Protein AF-A0A1Q6PTI7-F1 (afdb_monomer)

Solvent-accessible surface area (backbone atoms only — not comparable to full-atom values): 12392 Å² total; per-residue (Å²): 132,83,92,82,69,87,59,76,80,74,64,82,75,63,66,66,36,61,17,61,11,68,24,76,39,71,31,78,48,97,61,57,50,84,83,73,44,74,35,41,36,41,20,41,22,37,17,40,34,34,22,41,85,86,49,23,27,71,42,61,49,73,45,36,38,55,38,26,33,45,52,48,84,57,99,85,60,26,43,52,61,60,63,66,84,72,50,48,28,51,30,50,37,80,90,78,69,35,69,79,50,61,47,70,59,34,68,68,48,45,53,51,37,63,71,61,53,55,35,50,52,78,49,32,76,77,42,62,51,100,70,48,23,53,40,58,25,50,51,39,53,38,61,71,42,46,68,32,32,66,68,53,49,53,49,49,43,69,70,43,29,33,90,86,56,19,23,62,50,44,97,79,40,85,48,72,70,48,36,53,53,51,72,69,46,50,74,68,52,48,52,52,34,50,55,49,51,74,44,29,61,68,56,49,37,43,71,81,29,37,49,58,58,3,47,50,37,6,51,60,42,26,59,70,83,114

pLDDT: mean 91.75, std 13.71, range [31.19, 98.75]

Structure (mmCIF, N/CA/C/O backbone):
data_AF-A0A1Q6PTI7-F1
#
_entry.id   AF-A0A1Q6PTI7-F1
#
loop_
_atom_site.group_PDB
_atom_site.id
_atom_site.type_symbol
_atom_site.label_atom_id
_atom_site.label_alt_id
_atom_site.label_comp_id
_atom_site.label_asym_id
_atom_site.label_entity_id
_atom_site.label_seq_id
_atom_site.pdbx_PDB_ins_code
_atom_site.Cartn_x
_atom_site.Cartn_y
_atom_site.Cartn_z
_atom_site.occupancy
_atom_site.B_iso_or_equiv
_atom_site.auth_seq_id
_atom_site.auth_comp_id
_atom_site.auth_asym_id
_atom_site.auth_atom_id
_atom_site.pdbx_PDB_model_num
ATOM 1 N N . MET A 1 1 ? -17.857 15.774 39.814 1.00 34.56 1 MET A N 1
ATOM 2 C CA . MET A 1 1 ? -16.609 16.258 39.193 1.00 34.56 1 MET A CA 1
ATOM 3 C C . MET A 1 1 ? -16.152 15.139 38.291 1.00 34.56 1 MET A C 1
ATOM 5 O O . MET A 1 1 ? -16.088 14.015 38.767 1.00 34.56 1 MET A O 1
ATOM 9 N N . ASP A 1 2 ? -16.033 15.449 37.006 1.00 31.19 2 ASP A N 1
ATOM 10 C CA . ASP A 1 2 ? -15.953 14.519 35.879 1.00 31.19 2 ASP A CA 1
ATOM 11 C C . ASP A 1 2 ? -14.876 13.433 36.002 1.00 31.19 2 ASP A C 1
ATOM 13 O O . ASP A 1 2 ? -13.706 13.736 36.211 1.00 31.19 2 ASP A O 1
ATOM 17 N N . GLU A 1 3 ? -15.276 12.185 35.743 1.00 37.25 3 GLU A N 1
ATOM 18 C CA . GLU A 1 3 ? -14.398 11.057 35.376 1.00 37.25 3 GLU A CA 1
ATOM 19 C C . GLU A 1 3 ? -14.092 11.031 33.859 1.00 37.25 3 GLU A C 1
ATOM 21 O O . GLU A 1 3 ? -13.581 10.051 33.327 1.00 37.25 3 GLU A O 1
ATOM 26 N N . ALA A 1 4 ? -14.389 12.119 33.140 1.00 43.34 4 ALA A N 1
ATOM 27 C CA . ALA A 1 4 ? -14.304 12.213 31.681 1.00 43.34 4 ALA A CA 1
ATOM 28 C C . ALA A 1 4 ? -13.085 13.006 31.170 1.00 43.34 4 ALA A C 1
ATOM 30 O O . ALA A 1 4 ? -13.161 13.663 30.134 1.00 43.34 4 ALA A O 1
ATOM 31 N N . THR A 1 5 ? -11.945 12.958 31.861 1.00 42.94 5 THR A N 1
ATOM 32 C CA . THR A 1 5 ? -10.679 13.474 31.314 1.00 42.94 5 THR A CA 1
ATOM 33 C C . THR A 1 5 ? -9.570 12.445 31.492 1.00 42.94 5 THR A C 1
ATOM 35 O O . THR A 1 5 ? -8.880 12.381 32.507 1.00 42.94 5 THR A O 1
ATOM 38 N N . GLY A 1 6 ? -9.414 11.605 30.464 1.00 42.69 6 GLY A N 1
ATOM 39 C CA . GLY A 1 6 ? -8.300 10.675 30.329 1.00 42.69 6 GLY A CA 1
ATOM 40 C C . GLY A 1 6 ? -6.975 11.419 30.437 1.00 42.69 6 GLY A C 1
ATOM 41 O O . GLY A 1 6 ? -6.566 12.126 29.519 1.00 42.69 6 GLY A O 1
ATOM 42 N N . ASN A 1 7 ? -6.317 11.269 31.584 1.00 37.06 7 ASN A N 1
ATOM 43 C CA . ASN A 1 7 ? -4.984 11.789 31.816 1.00 37.06 7 ASN A CA 1
ATOM 44 C C . ASN A 1 7 ? -3.975 10.928 31.027 1.00 37.06 7 ASN A C 1
ATOM 46 O O . ASN A 1 7 ? -3.800 9.754 31.370 1.00 37.06 7 ASN A O 1
ATOM 50 N N . PRO A 1 8 ? -3.283 11.468 30.008 1.00 48.78 8 PRO A N 1
ATOM 51 C CA . PRO A 1 8 ? -2.305 10.713 29.222 1.00 48.78 8 PRO A CA 1
ATOM 52 C C . PRO A 1 8 ? -1.127 10.190 30.062 1.00 48.78 8 PRO A C 1
ATOM 54 O O . PRO A 1 8 ? -0.478 9.225 29.665 1.00 48.78 8 PRO A O 1
ATOM 57 N N . ALA A 1 9 ? -0.887 10.752 31.253 1.00 40.59 9 ALA A N 1
ATOM 58 C CA . ALA A 1 9 ? 0.148 10.278 32.171 1.00 40.59 9 ALA A CA 1
ATOM 59 C C . ALA A 1 9 ? -0.158 8.905 32.809 1.00 40.59 9 ALA A C 1
ATOM 61 O O . ALA A 1 9 ? 0.761 8.263 33.310 1.00 40.59 9 ALA A O 1
ATOM 62 N N . ASN A 1 10 ? -1.408 8.419 32.760 1.00 43.12 10 ASN A N 1
ATOM 63 C CA . ASN A 1 10 ? -1.777 7.100 33.298 1.00 43.12 10 ASN A CA 1
ATOM 64 C C . ASN A 1 10 ? -1.547 5.929 32.324 1.00 43.12 10 ASN A C 1
ATOM 66 O O . ASN A 1 10 ? -1.734 4.784 32.721 1.00 43.12 10 ASN A O 1
ATOM 70 N N . ARG A 1 11 ? -1.112 6.172 31.078 1.00 50.47 11 ARG A N 1
ATOM 71 C CA . ARG A 1 11 ? -0.727 5.089 30.146 1.00 50.47 11 ARG A CA 1
ATOM 72 C C . ARG A 1 11 ? 0.713 4.601 30.329 1.00 50.47 11 ARG A C 1
ATOM 74 O O . ARG A 1 11 ? 1.093 3.606 29.729 1.00 50.47 11 ARG A O 1
ATOM 81 N N . ALA A 1 12 ? 1.514 5.258 31.167 1.00 42.69 12 ALA A N 1
ATOM 82 C CA . ALA A 1 12 ? 2.945 4.978 31.331 1.00 42.69 12 ALA A CA 1
ATOM 83 C C . ALA A 1 12 ? 3.274 3.678 32.108 1.00 42.69 12 ALA A C 1
ATOM 85 O O . ALA A 1 12 ? 4.389 3.528 32.603 1.00 42.69 12 ALA A O 1
ATOM 86 N N . GLY A 1 13 ? 2.325 2.745 32.235 1.00 49.41 13 GLY A N 1
ATOM 87 C CA . GLY A 1 13 ? 2.512 1.501 32.986 1.00 49.41 13 GLY A CA 1
ATOM 88 C C . GLY A 1 13 ? 1.592 0.340 32.605 1.00 49.41 13 GLY A C 1
ATOM 89 O O . GLY A 1 13 ? 1.539 -0.622 33.364 1.00 49.41 13 GLY A O 1
ATOM 90 N N . GLN A 1 14 ? 0.865 0.408 31.483 1.00 58.59 14 GLN A N 1
ATOM 91 C CA . GLN A 1 14 ? 0.144 -0.765 30.971 1.00 58.59 14 GLN A CA 1
ATOM 92 C C . GLN A 1 14 ? 1.135 -1.701 30.278 1.00 58.59 14 GLN A C 1
ATOM 94 O O . GLN A 1 14 ? 2.015 -1.224 29.556 1.00 58.59 14 GLN A O 1
ATOM 99 N N . ALA A 1 15 ? 1.020 -3.013 30.506 1.00 65.12 15 ALA A N 1
ATOM 100 C CA . ALA A 1 15 ? 1.799 -3.969 29.736 1.00 65.12 15 ALA A CA 1
ATOM 101 C C . ALA A 1 15 ? 1.398 -3.819 28.264 1.00 65.12 15 ALA A C 1
ATOM 103 O O . ALA A 1 15 ? 0.236 -3.989 27.902 1.00 65.12 15 ALA A O 1
ATOM 104 N N . VAL A 1 16 ? 2.357 -3.432 27.429 1.00 87.00 16 VAL A N 1
ATOM 105 C CA . VAL A 1 16 ? 2.151 -3.288 25.991 1.00 87.00 16 VAL A CA 1
ATOM 106 C C . VAL A 1 16 ? 2.780 -4.467 25.272 1.00 87.00 16 VAL A C 1
ATOM 108 O O . VAL A 1 16 ? 3.855 -4.936 25.652 1.00 87.00 16 VAL A O 1
ATOM 111 N N . ARG A 1 17 ? 2.103 -4.946 24.232 1.00 93.94 17 ARG A N 1
ATOM 112 C CA . ARG A 1 17 ? 2.630 -5.957 23.314 1.00 93.94 17 ARG A CA 1
ATOM 113 C C . ARG A 1 17 ? 3.038 -5.275 22.024 1.00 93.94 17 ARG A C 1
ATOM 115 O O . ARG A 1 17 ? 2.335 -4.388 21.546 1.00 93.94 17 ARG A O 1
ATOM 122 N N . GLU A 1 18 ? 4.150 -5.703 21.456 1.00 95.94 18 GLU A N 1
ATOM 123 C CA . GLU A 1 18 ? 4.630 -5.209 20.171 1.00 95.94 18 GLU A CA 1
ATOM 124 C C . GLU A 1 18 ? 4.719 -6.366 19.194 1.00 95.94 18 GLU A C 1
ATOM 126 O O . GLU A 1 18 ? 5.088 -7.477 19.574 1.00 95.94 18 GLU A O 1
ATOM 131 N N . GLY A 1 19 ? 4.381 -6.106 17.938 1.00 97.38 19 GLY A N 1
ATOM 132 C CA . GLY A 1 19 ? 4.491 -7.109 16.894 1.00 97.38 19 GLY A CA 1
ATOM 133 C C . GLY A 1 19 ? 4.685 -6.485 15.527 1.00 97.38 19 GLY A C 1
ATOM 134 O O . GLY A 1 19 ? 4.297 -5.337 15.272 1.00 97.38 19 GLY A O 1
ATOM 135 N N . ILE A 1 20 ? 5.314 -7.261 14.649 1.00 98.06 20 ILE A N 1
ATOM 136 C CA . ILE A 1 20 ? 5.607 -6.860 13.276 1.00 98.06 20 ILE A CA 1
ATOM 137 C C . ILE A 1 20 ? 4.872 -7.792 12.320 1.00 98.06 20 ILE A C 1
ATOM 139 O O . ILE A 1 20 ? 4.919 -9.015 12.430 1.00 98.06 20 ILE A O 1
ATOM 143 N N . GLY A 1 21 ? 4.203 -7.199 11.341 1.00 98.44 21 GLY A N 1
ATOM 144 C CA . GLY A 1 21 ? 3.506 -7.896 10.279 1.00 98.44 21 GLY A CA 1
ATOM 145 C C . GLY A 1 21 ? 4.054 -7.525 8.912 1.00 98.44 21 GLY A C 1
ATOM 146 O O . GLY A 1 21 ? 4.471 -6.396 8.666 1.00 98.44 21 GLY A O 1
ATOM 147 N N . MET A 1 22 ? 4.029 -8.495 8.005 1.00 98.44 22 MET A N 1
ATOM 148 C CA . MET A 1 22 ? 4.422 -8.322 6.610 1.00 98.44 22 MET A CA 1
ATOM 149 C C . MET A 1 22 ? 3.355 -8.949 5.720 1.00 98.44 22 MET A C 1
ATOM 151 O O . MET A 1 22 ? 2.958 -10.083 5.977 1.00 98.44 22 MET A O 1
ATOM 155 N N . ALA A 1 23 ? 2.935 -8.277 4.652 1.00 98.56 23 ALA A N 1
ATOM 156 C CA . ALA A 1 23 ? 2.087 -8.850 3.608 1.00 98.56 23 ALA A CA 1
ATOM 157 C C . ALA A 1 23 ? 2.689 -8.574 2.229 1.00 98.56 23 ALA A C 1
ATOM 159 O O . ALA A 1 23 ? 3.068 -7.445 1.932 1.00 98.56 23 ALA A O 1
ATOM 160 N N . ALA A 1 24 ? 2.779 -9.605 1.388 1.00 98.00 24 ALA A N 1
ATOM 161 C CA . ALA A 1 24 ? 3.316 -9.492 0.038 1.00 98.00 24 ALA A CA 1
ATOM 162 C C . ALA A 1 24 ? 2.225 -9.765 -0.999 1.00 98.00 24 ALA A C 1
ATOM 164 O O . ALA A 1 24 ? 1.450 -10.711 -0.847 1.00 98.00 24 ALA A O 1
ATOM 165 N N . THR A 1 25 ? 2.186 -8.962 -2.059 1.00 97.31 25 THR A N 1
ATOM 166 C CA . THR A 1 25 ? 1.275 -9.145 -3.198 1.00 97.31 25 THR A CA 1
ATOM 167 C C . THR A 1 25 ? 2.035 -8.972 -4.508 1.00 97.31 25 THR A C 1
ATOM 169 O O . THR A 1 25 ? 2.932 -8.137 -4.610 1.00 97.31 25 THR A O 1
ATOM 172 N N . GLY A 1 26 ? 1.697 -9.783 -5.508 1.00 96.62 26 GLY A N 1
ATOM 173 C CA . GLY A 1 26 ? 2.153 -9.598 -6.885 1.00 96.62 26 GLY A CA 1
ATOM 174 C C . GLY A 1 26 ? 1.055 -8.948 -7.720 1.00 96.62 26 GLY A C 1
ATOM 175 O O . GLY A 1 26 ? -0.131 -9.161 -7.460 1.00 96.62 26 GLY A O 1
ATOM 176 N N . ARG A 1 27 ? 1.442 -8.182 -8.739 1.00 96.00 27 ARG A N 1
ATOM 177 C CA . ARG A 1 27 ? 0.523 -7.469 -9.623 1.00 96.00 27 ARG A CA 1
ATOM 178 C C . ARG A 1 27 ? 0.965 -7.584 -11.074 1.00 96.00 27 ARG A C 1
ATOM 180 O O . ARG A 1 27 ? 2.107 -7.299 -11.426 1.00 96.00 27 ARG A O 1
ATOM 187 N N . VAL A 1 28 ? 0.006 -7.940 -11.920 1.00 96.25 28 VAL A N 1
ATOM 188 C CA . VAL A 1 28 ? 0.093 -7.786 -13.373 1.00 96.25 28 VAL A CA 1
ATOM 189 C C . VAL A 1 28 ? -0.598 -6.467 -13.709 1.00 96.25 28 VAL A C 1
ATOM 191 O O . VAL A 1 28 ? -1.788 -6.308 -13.438 1.00 96.25 28 VAL A O 1
ATOM 194 N N . GLY A 1 29 ? 0.160 -5.489 -14.205 1.00 91.50 29 GLY A N 1
ATOM 195 C CA . GLY A 1 29 ? -0.361 -4.163 -14.529 1.00 91.50 29 GLY A CA 1
ATOM 196 C C . GLY A 1 29 ? -1.381 -4.186 -15.675 1.00 91.50 29 GLY A C 1
ATOM 197 O O . GLY A 1 29 ? -1.350 -5.090 -16.513 1.00 91.50 29 GLY A O 1
ATOM 198 N N . PRO A 1 30 ? -2.299 -3.204 -15.736 1.00 86.25 30 PRO A N 1
ATOM 199 C CA . PRO A 1 30 ? -3.254 -3.111 -16.829 1.00 86.25 30 PRO A CA 1
ATOM 200 C C . PRO A 1 30 ? -2.528 -2.660 -18.101 1.00 86.25 30 PRO A C 1
ATOM 202 O O . PRO A 1 30 ? -2.217 -1.484 -18.260 1.00 86.25 30 PRO A O 1
ATOM 205 N N . GLY A 1 31 ? -2.263 -3.602 -19.004 1.00 87.56 31 GLY A N 1
ATOM 206 C CA . GLY A 1 31 ? -1.662 -3.328 -20.308 1.00 87.56 31 GLY A CA 1
ATOM 207 C C . GLY A 1 31 ? -0.205 -3.763 -20.439 1.00 87.56 31 GLY A C 1
ATOM 208 O O . GLY A 1 31 ? 0.343 -4.468 -19.589 1.00 87.56 31 GLY A O 1
ATOM 209 N N . LYS A 1 32 ? 0.373 -3.355 -21.565 1.00 94.12 32 LYS A N 1
ATOM 210 C CA . LYS A 1 32 ? 1.715 -3.676 -22.045 1.00 94.12 32 LYS A CA 1
ATOM 211 C C . LYS A 1 32 ? 2.361 -2.410 -22.608 1.00 94.12 32 LYS A C 1
ATOM 213 O O . LYS A 1 32 ? 1.637 -1.470 -22.939 1.00 94.12 32 LYS A O 1
ATOM 218 N N . ASP A 1 33 ? 3.682 -2.406 -22.725 1.00 94.00 33 ASP A N 1
ATOM 219 C CA . ASP A 1 33 ? 4.404 -1.394 -23.498 1.00 94.00 33 ASP A CA 1
ATOM 220 C C . ASP A 1 33 ? 4.165 -1.557 -25.016 1.00 94.00 33 ASP A C 1
ATOM 222 O O . ASP A 1 33 ? 3.446 -2.458 -25.465 1.00 94.00 33 ASP A O 1
ATOM 226 N N . ASP A 1 34 ? 4.728 -0.653 -25.823 1.00 94.69 34 ASP A N 1
ATOM 227 C CA . ASP A 1 34 ? 4.555 -0.644 -27.282 1.00 94.69 34 ASP A CA 1
ATOM 228 C C . ASP A 1 34 ? 5.355 -1.735 -28.017 1.00 94.69 34 ASP A C 1
ATOM 230 O O . ASP A 1 34 ? 5.225 -1.866 -29.236 1.00 94.69 34 ASP A O 1
ATOM 234 N N . GLU A 1 35 ? 6.105 -2.564 -27.286 1.00 96.12 35 GLU A N 1
ATOM 235 C CA . GLU A 1 35 ? 6.800 -3.757 -27.779 1.00 96.12 35 GLU A CA 1
ATOM 236 C C . GLU A 1 35 ? 6.173 -5.061 -27.239 1.00 96.12 35 GLU A C 1
ATOM 238 O O . GLU A 1 35 ? 6.793 -6.125 -27.270 1.00 96.12 35 GLU A O 1
ATOM 243 N N . ASP A 1 36 ? 4.917 -5.000 -26.775 1.00 95.06 36 ASP A N 1
ATOM 244 C CA . ASP A 1 36 ? 4.152 -6.116 -26.196 1.00 95.06 36 ASP A CA 1
ATOM 245 C C . ASP A 1 36 ? 4.690 -6.661 -24.851 1.00 95.06 36 ASP A C 1
ATOM 247 O O . ASP A 1 36 ? 4.219 -7.709 -24.366 1.00 95.06 36 ASP A O 1
ATOM 251 N N . GLY A 1 37 ? 5.615 -5.938 -24.215 1.00 94.12 37 GLY A N 1
ATOM 252 C CA . GLY A 1 37 ? 6.181 -6.218 -22.902 1.00 94.12 37 GLY A CA 1
ATOM 253 C C . GLY A 1 37 ? 5.182 -5.952 -21.780 1.00 94.12 37 GLY A C 1
ATOM 254 O O . GLY A 1 37 ? 4.600 -4.878 -21.659 1.00 94.12 37 GLY A O 1
ATOM 255 N N . GLN A 1 38 ? 4.954 -6.950 -20.930 1.00 95.94 38 GLN A N 1
ATOM 256 C CA . GLN A 1 38 ? 4.043 -6.814 -19.794 1.00 95.94 38 GLN A CA 1
ATOM 257 C C . GLN A 1 38 ? 4.655 -5.926 -18.700 1.00 95.94 38 GLN A C 1
ATOM 259 O O . GLN A 1 38 ? 5.871 -5.901 -18.517 1.00 95.94 38 GLN A O 1
ATOM 264 N N . VAL A 1 39 ? 3.810 -5.221 -17.945 1.00 95.12 39 VAL A N 1
ATOM 265 C CA . VAL A 1 39 ? 4.221 -4.494 -16.735 1.00 95.12 39 VAL A CA 1
ATOM 266 C C . VAL A 1 39 ? 3.898 -5.341 -15.507 1.00 95.12 39 VAL A C 1
ATOM 268 O O . VAL A 1 39 ? 2.750 -5.775 -15.337 1.00 95.12 39 VAL A O 1
ATOM 271 N N . TYR A 1 40 ? 4.886 -5.549 -14.637 1.00 96.38 40 TYR A N 1
ATOM 272 C CA . TYR A 1 40 ? 4.716 -6.258 -13.369 1.00 96.38 40 TYR A CA 1
ATOM 273 C C . TYR A 1 40 ? 5.116 -5.372 -12.195 1.00 96.38 40 TYR A C 1
ATOM 275 O O . TYR A 1 40 ? 5.980 -4.506 -12.318 1.00 96.38 40 TYR A O 1
ATOM 283 N N . SER A 1 41 ? 4.509 -5.614 -11.039 1.00 96.69 41 SER A N 1
ATOM 284 C CA . SER A 1 41 ? 5.027 -5.116 -9.771 1.00 96.69 41 SER A CA 1
ATOM 285 C C . SER A 1 41 ? 4.822 -6.124 -8.652 1.00 96.69 41 SER A C 1
ATOM 287 O O . SER A 1 41 ? 3.971 -7.016 -8.730 1.00 96.69 41 SER A O 1
ATOM 289 N N . PHE A 1 42 ? 5.617 -5.993 -7.599 1.00 97.50 42 PHE A N 1
ATOM 290 C CA . PHE A 1 42 ? 5.337 -6.619 -6.319 1.00 97.50 42 PHE A CA 1
ATOM 291 C C . PHE A 1 42 ? 5.311 -5.555 -5.230 1.00 97.50 42 PHE A C 1
ATOM 293 O O . PHE A 1 42 ? 5.990 -4.530 -5.301 1.00 97.50 42 PHE A O 1
ATOM 300 N N . ASN A 1 43 ? 4.510 -5.820 -4.209 1.00 97.69 43 ASN A N 1
ATOM 301 C CA . ASN A 1 43 ? 4.335 -4.944 -3.070 1.00 97.69 43 ASN A CA 1
ATOM 302 C C . ASN A 1 43 ? 4.623 -5.720 -1.799 1.00 97.69 43 ASN A C 1
ATOM 304 O O . ASN A 1 43 ? 4.154 -6.849 -1.643 1.00 97.69 43 ASN A O 1
ATOM 308 N N . VAL A 1 44 ? 5.341 -5.092 -0.878 1.00 98.38 44 VAL A N 1
ATOM 309 C CA . VAL A 1 44 ? 5.561 -5.593 0.473 1.00 98.38 44 VAL A CA 1
ATOM 310 C C . VAL A 1 44 ? 5.096 -4.526 1.446 1.00 98.38 44 VAL A C 1
ATOM 312 O O . VAL A 1 44 ? 5.710 -3.469 1.549 1.00 98.38 44 VAL A O 1
ATOM 315 N N . VAL A 1 45 ? 4.001 -4.800 2.145 1.00 98.69 45 VAL A N 1
ATOM 316 C CA . VAL A 1 45 ? 3.513 -3.963 3.239 1.00 98.69 45 VAL A CA 1
ATOM 317 C C . VAL A 1 45 ? 4.132 -4.450 4.539 1.00 98.69 45 VAL A C 1
ATOM 319 O O . VAL A 1 45 ? 4.141 -5.652 4.805 1.00 98.69 45 VAL A O 1
ATOM 322 N N . PHE A 1 46 ? 4.599 -3.515 5.353 1.00 98.56 46 PHE A N 1
ATOM 323 C CA . PHE A 1 46 ? 5.086 -3.727 6.706 1.00 98.56 46 PHE A CA 1
ATOM 324 C C . PHE A 1 46 ? 4.170 -2.992 7.679 1.00 98.56 46 PHE A C 1
ATOM 326 O O . PHE A 1 46 ? 3.794 -1.852 7.424 1.00 98.56 46 PHE A O 1
ATOM 333 N N . ALA A 1 47 ? 3.833 -3.622 8.796 1.00 98.69 47 ALA A N 1
ATOM 334 C CA . ALA A 1 47 ? 3.094 -3.002 9.886 1.00 98.69 47 ALA A CA 1
ATOM 335 C C . ALA A 1 47 ? 3.814 -3.278 11.205 1.00 98.69 47 ALA A C 1
ATOM 337 O O . ALA A 1 47 ? 4.186 -4.414 11.481 1.00 98.69 47 ALA A O 1
ATOM 338 N N . HIS A 1 48 ? 3.989 -2.250 12.020 1.00 98.44 48 HIS A N 1
ATOM 339 C CA . HIS A 1 48 ? 4.418 -2.358 13.404 1.00 98.44 48 HIS A CA 1
ATOM 340 C C . HIS A 1 48 ? 3.297 -1.829 14.292 1.00 98.44 48 HIS A C 1
ATOM 342 O O . HIS A 1 48 ? 2.879 -0.678 14.138 1.00 98.44 48 HIS A O 1
ATOM 348 N N . GLY A 1 49 ? 2.815 -2.662 15.210 1.00 97.56 49 GLY A N 1
ATOM 349 C CA . GLY A 1 49 ? 1.747 -2.305 16.136 1.00 97.56 49 GLY A CA 1
ATOM 350 C C . GLY A 1 49 ? 2.200 -2.402 17.585 1.00 97.56 49 GLY A C 1
ATOM 351 O O . GLY A 1 49 ? 2.857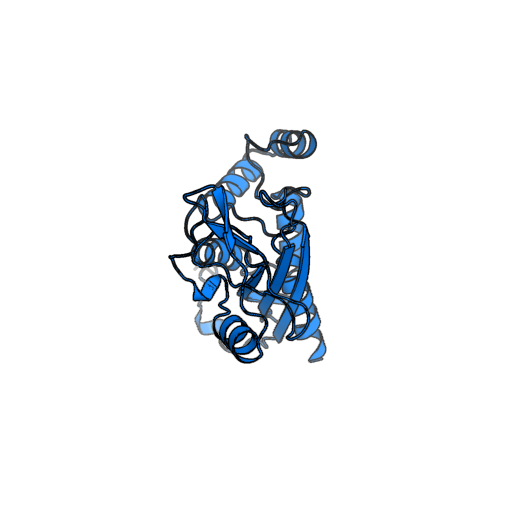 -3.370 17.962 1.00 97.56 49 GLY A O 1
ATOM 352 N N . THR A 1 50 ? 1.791 -1.425 18.392 1.00 97.56 50 THR A N 1
ATOM 353 C CA . THR A 1 50 ? 1.801 -1.514 19.856 1.00 97.56 50 THR A CA 1
ATOM 354 C C . THR A 1 50 ? 0.365 -1.707 20.325 1.00 97.56 50 THR A C 1
ATOM 356 O O . THR A 1 50 ? -0.512 -0.922 19.953 1.00 97.56 50 THR A O 1
ATOM 359 N N . PHE A 1 51 ? 0.127 -2.712 21.159 1.00 96.62 51 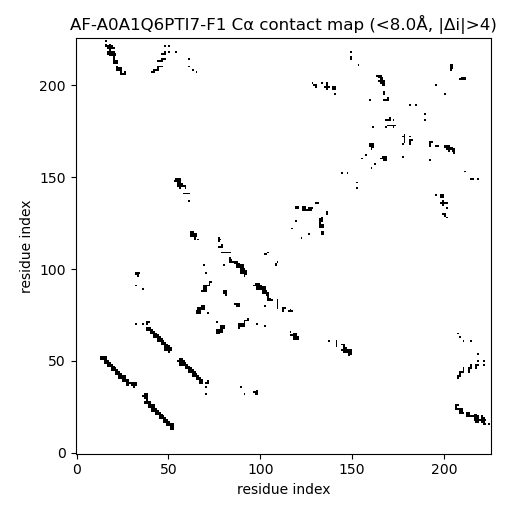PHE A N 1
ATOM 360 C CA . PHE A 1 51 ? -1.195 -3.111 21.635 1.00 96.62 51 PHE A CA 1
ATOM 361 C C . PHE A 1 51 ? -1.257 -3.083 23.162 1.00 96.62 51 PHE A C 1
ATOM 363 O O . PHE A 1 51 ? -0.253 -3.362 23.818 1.00 96.62 51 PHE A O 1
ATOM 370 N N . ASP A 1 52 ? -2.415 -2.750 23.728 1.00 94.50 52 ASP A N 1
ATOM 371 C CA . ASP A 1 52 ? -2.660 -2.878 25.167 1.00 94.50 52 ASP A CA 1
ATOM 372 C C . ASP A 1 52 ? -3.054 -4.316 25.559 1.00 94.50 52 ASP A C 1
ATOM 374 O O . ASP A 1 52 ? -3.103 -5.225 24.725 1.00 94.50 52 ASP A O 1
ATOM 378 N N . GLU A 1 53 ? -3.309 -4.533 26.850 1.00 91.00 53 GLU A N 1
ATOM 379 C CA . GLU A 1 53 ? -3.658 -5.845 27.414 1.00 91.00 53 GLU A CA 1
ATOM 380 C C . GLU A 1 53 ? -4.960 -6.428 26.836 1.00 91.00 53 GLU A C 1
ATOM 382 O O . GLU A 1 53 ? -5.095 -7.650 26.749 1.00 91.00 53 GLU A O 1
ATOM 387 N N . ASP A 1 54 ? -5.880 -5.571 26.381 1.00 91.00 54 ASP A N 1
ATOM 388 C CA . ASP A 1 54 ? -7.142 -5.958 25.741 1.00 91.00 54 ASP A CA 1
ATOM 389 C C . ASP A 1 54 ? -6.987 -6.161 24.218 1.00 91.00 54 ASP A C 1
ATOM 391 O O . ASP A 1 54 ? -7.962 -6.444 23.515 1.00 91.00 54 ASP A O 1
ATOM 395 N N . GLY A 1 55 ? -5.770 -6.013 23.683 1.00 93.00 55 GLY A N 1
ATOM 396 C CA . GLY A 1 55 ? -5.472 -6.130 22.256 1.00 93.00 55 GLY A CA 1
ATOM 397 C C . GLY A 1 55 ? -5.907 -4.922 21.425 1.00 93.00 55 GLY A C 1
ATOM 398 O O . GLY A 1 55 ? -6.056 -5.035 20.204 1.00 93.00 55 GLY A O 1
ATOM 399 N N . ARG A 1 56 ? -6.132 -3.762 22.054 1.00 97.38 56 ARG A N 1
ATOM 400 C CA . ARG A 1 56 ? -6.440 -2.514 21.347 1.00 97.38 56 ARG A CA 1
ATOM 401 C C . ARG A 1 56 ? -5.163 -1.838 20.878 1.00 97.38 56 ARG A C 1
ATOM 403 O O . ARG A 1 56 ? -4.146 -1.830 21.567 1.00 97.38 56 ARG A O 1
ATOM 410 N N . ILE A 1 57 ? -5.232 -1.222 19.706 1.00 98.06 57 ILE A N 1
ATOM 411 C CA . ILE A 1 57 ? -4.123 -0.508 19.080 1.00 98.06 57 ILE A CA 1
ATOM 412 C C . ILE A 1 57 ? -3.813 0.753 19.893 1.00 98.06 57 ILE A C 1
ATOM 414 O O . ILE A 1 57 ? -4.595 1.703 19.925 1.00 98.06 57 ILE A O 1
ATOM 418 N N . VAL A 1 58 ? -2.638 0.785 20.516 1.00 97.62 58 VAL A N 1
ATOM 419 C CA . VAL A 1 58 ? -2.069 1.979 21.158 1.00 97.62 58 VAL A CA 1
ATOM 420 C C . VAL A 1 58 ? -1.375 2.847 20.114 1.00 97.62 58 VAL A C 1
ATOM 422 O O . VAL A 1 58 ? -1.521 4.069 20.125 1.00 97.62 58 VAL A O 1
ATOM 425 N N . SER A 1 59 ? -0.625 2.216 19.208 1.00 97.44 59 SER A N 1
ATOM 426 C CA . SER A 1 59 ? -0.002 2.871 18.060 1.00 97.44 59 SER A CA 1
ATOM 427 C C . SER A 1 59 ? 0.143 1.899 16.888 1.00 97.44 59 SER A C 1
ATOM 429 O O . SER A 1 59 ? 0.209 0.684 17.080 1.00 97.44 59 SER A O 1
ATOM 431 N N . MET A 1 60 ? 0.173 2.439 15.670 1.00 98.06 60 MET A N 1
ATOM 432 C CA . MET A 1 60 ? 0.351 1.673 14.441 1.00 98.06 60 MET A CA 1
ATOM 433 C C . MET A 1 60 ? 1.239 2.457 13.478 1.00 98.06 60 MET A C 1
ATOM 435 O O . MET A 1 60 ? 1.009 3.644 13.253 1.00 98.06 60 MET A O 1
ATOM 439 N N . ALA A 1 61 ? 2.223 1.783 12.893 1.00 97.94 61 ALA A N 1
ATOM 440 C CA . ALA A 1 61 ? 3.073 2.310 11.836 1.00 97.94 61 ALA A CA 1
ATOM 441 C C . ALA A 1 61 ? 3.089 1.324 10.664 1.00 97.94 61 ALA A C 1
ATOM 443 O O . ALA A 1 61 ? 3.633 0.229 10.769 1.00 97.94 61 ALA A O 1
ATOM 444 N N . VAL A 1 62 ? 2.485 1.716 9.547 1.00 98.5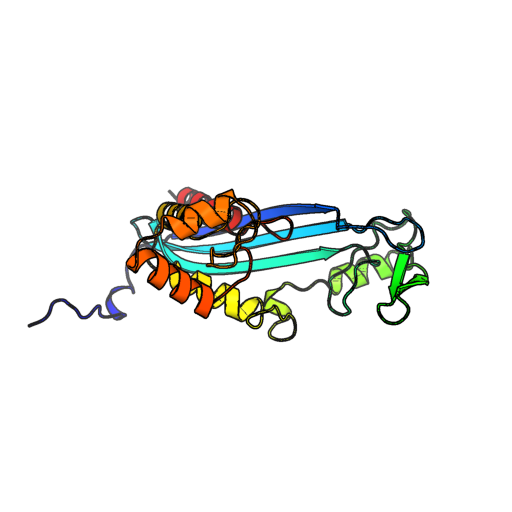6 62 VAL A N 1
ATOM 445 C CA . VAL A 1 62 ? 2.399 0.936 8.310 1.00 98.56 62 VAL A CA 1
ATOM 446 C C . VAL A 1 62 ? 3.232 1.603 7.235 1.00 98.56 62 VAL A C 1
ATOM 448 O O . VAL A 1 62 ? 3.023 2.776 6.955 1.00 98.56 62 VAL A O 1
ATOM 451 N N . ASP A 1 63 ? 4.113 0.865 6.578 1.00 98.12 63 ASP A N 1
ATOM 452 C CA . ASP A 1 63 ? 4.841 1.316 5.392 1.00 98.12 63 ASP A CA 1
ATOM 453 C C . ASP A 1 63 ? 4.730 0.272 4.281 1.00 98.12 63 ASP A C 1
ATOM 455 O O . ASP A 1 63 ? 4.326 -0.867 4.511 1.00 98.12 63 ASP A O 1
ATOM 459 N N . GLN A 1 64 ? 5.088 0.643 3.061 1.00 97.81 64 GLN A N 1
ATOM 460 C CA . GLN A 1 64 ? 5.036 -0.259 1.929 1.00 97.81 64 GLN A CA 1
ATOM 461 C C . GLN A 1 64 ? 6.199 -0.017 0.976 1.00 97.81 64 GLN A C 1
ATOM 463 O O . GLN A 1 64 ? 6.488 1.115 0.608 1.00 97.81 64 GLN A O 1
ATOM 468 N N . LEU A 1 65 ? 6.821 -1.092 0.508 1.00 97.56 65 LEU A N 1
ATOM 469 C CA . LEU A 1 65 ? 7.685 -1.079 -0.663 1.00 97.56 65 LEU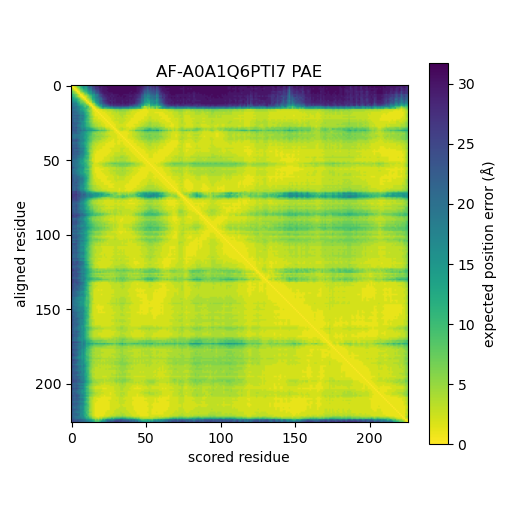 A CA 1
ATOM 470 C C . LEU A 1 65 ? 6.873 -1.543 -1.877 1.00 97.56 65 LEU A C 1
ATOM 472 O O . LEU A 1 65 ? 6.214 -2.577 -1.819 1.00 97.56 65 LEU A O 1
ATOM 476 N N . GLU A 1 66 ? 6.919 -0.782 -2.964 1.00 96.06 66 GLU A N 1
ATOM 477 C CA . GLU A 1 66 ? 6.421 -1.194 -4.278 1.00 96.06 66 GLU A CA 1
ATOM 478 C C . GLU A 1 66 ? 7.594 -1.151 -5.245 1.00 96.06 66 GLU A C 1
ATOM 480 O O . GLU A 1 66 ? 8.279 -0.132 -5.322 1.00 96.06 66 GLU A O 1
ATOM 485 N N . VAL A 1 67 ? 7.820 -2.254 -5.949 1.00 97.25 67 VAL A N 1
ATOM 486 C CA . VAL A 1 67 ? 8.868 -2.377 -6.961 1.00 97.25 67 VAL A CA 1
ATOM 487 C C . VAL A 1 67 ? 8.218 -2.856 -8.245 1.00 97.25 67 VAL A C 1
ATOM 489 O O . VAL A 1 67 ? 7.446 -3.819 -8.231 1.00 97.25 67 VAL A O 1
ATOM 492 N N . ALA A 1 68 ? 8.522 -2.183 -9.347 1.00 96.44 68 ALA A N 1
ATOM 493 C CA . ALA A 1 68 ? 7.958 -2.480 -10.653 1.00 96.44 68 ALA A CA 1
ATOM 494 C C . ALA A 1 68 ? 9.041 -2.804 -11.684 1.00 96.44 68 ALA A C 1
ATOM 496 O O . ALA A 1 68 ? 10.228 -2.566 -11.474 1.00 96.44 68 ALA A O 1
ATOM 497 N N . THR A 1 69 ? 8.629 -3.350 -12.819 1.00 96.62 69 THR A N 1
ATOM 498 C CA . THR A 1 69 ? 9.516 -3.491 -13.972 1.00 96.62 69 THR A CA 1
ATOM 499 C C . THR A 1 69 ? 9.889 -2.117 -14.556 1.00 96.62 69 THR A C 1
ATOM 501 O O . THR A 1 69 ? 9.088 -1.186 -14.452 1.00 96.62 69 THR A O 1
ATOM 504 N N . PRO A 1 70 ? 11.069 -1.949 -15.186 1.00 95.69 70 PRO A N 1
ATOM 505 C CA . PRO A 1 70 ? 11.528 -0.655 -15.712 1.00 95.69 70 PRO A CA 1
ATOM 506 C C . PRO A 1 70 ? 10.643 0.008 -16.779 1.00 95.69 70 PRO A C 1
ATOM 508 O O . PRO A 1 70 ? 10.721 1.220 -16.976 1.00 95.69 70 PRO A O 1
ATOM 511 N N . ASN A 1 71 ? 9.754 -0.752 -17.424 1.00 95.19 71 ASN A N 1
ATOM 512 C CA . ASN A 1 71 ? 8.743 -0.214 -18.338 1.00 95.19 71 ASN A CA 1
ATOM 513 C C . ASN A 1 71 ? 7.499 0.352 -17.622 1.00 95.19 71 ASN A C 1
ATOM 515 O O . ASN A 1 7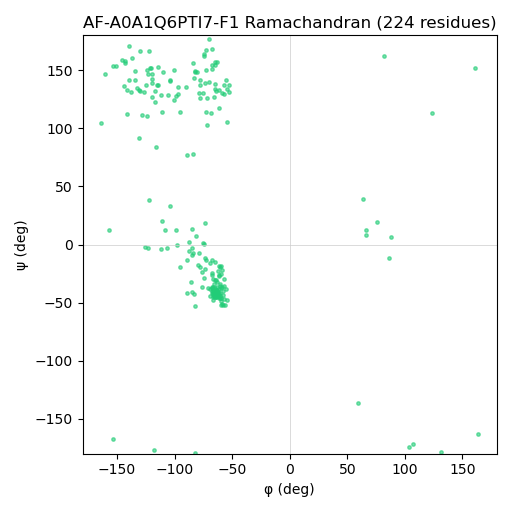1 ? 6.504 0.682 -18.264 1.00 95.19 71 ASN A O 1
ATOM 519 N N . TYR A 1 72 ? 7.523 0.443 -16.290 1.00 91.31 72 TYR A N 1
ATOM 520 C CA . TYR A 1 72 ? 6.492 1.104 -15.498 1.00 91.31 72 TYR A CA 1
ATOM 521 C C . TYR A 1 72 ? 6.677 2.631 -15.525 1.00 91.31 72 TYR A C 1
ATOM 523 O O . TYR A 1 72 ? 7.752 3.142 -15.216 1.00 91.31 72 TYR A O 1
ATOM 531 N N . SER A 1 73 ? 5.600 3.366 -15.813 1.00 80.62 73 SER A N 1
ATOM 532 C CA . SER A 1 73 ? 5.562 4.838 -15.831 1.00 80.62 73 SER A CA 1
ATOM 533 C C . SER A 1 73 ? 5.796 5.469 -14.452 1.00 80.62 73 SER A C 1
ATOM 535 O O . SER A 1 73 ? 5.114 5.109 -13.488 1.00 80.62 73 SER A O 1
ATOM 537 N N . GLY A 1 74 ? 6.649 6.490 -14.356 1.00 78.50 74 GLY A N 1
ATOM 538 C CA . GLY A 1 74 ? 6.851 7.266 -13.128 1.00 78.50 74 GLY A CA 1
ATOM 539 C C . GLY A 1 74 ? 8.298 7.300 -12.637 1.00 78.50 74 GLY A C 1
ATOM 540 O O . GLY A 1 74 ? 8.834 6.315 -12.135 1.00 78.50 74 GLY A O 1
ATOM 541 N N . ALA A 1 75 ? 8.892 8.493 -12.686 1.00 70.38 75 ALA A N 1
ATOM 542 C CA . ALA A 1 75 ? 10.315 8.732 -12.430 1.00 70.38 75 ALA A CA 1
ATOM 543 C C . ALA A 1 75 ? 10.826 8.349 -11.022 1.00 70.38 75 ALA A C 1
ATOM 545 O O . ALA A 1 75 ? 12.029 8.203 -10.839 1.00 70.38 75 ALA A O 1
ATOM 546 N N . SER A 1 76 ? 9.946 8.208 -10.023 1.00 79.38 76 SER A N 1
ATOM 547 C CA . SER A 1 76 ? 10.306 7.863 -8.635 1.00 79.38 76 SER A CA 1
ATOM 548 C C . SER A 1 76 ? 9.913 6.438 -8.229 1.00 79.38 76 SER A C 1
ATOM 550 O O . SER A 1 76 ? 9.879 6.114 -7.035 1.00 79.38 76 SER A O 1
ATOM 552 N N . MET A 1 77 ? 9.540 5.590 -9.193 1.00 90.25 77 MET A N 1
ATOM 553 C CA . MET A 1 77 ? 9.185 4.206 -8.909 1.00 90.25 77 MET A CA 1
ATOM 554 C C . MET A 1 77 ? 10.452 3.370 -8.688 1.00 90.25 77 MET A C 1
ATOM 556 O O . MET A 1 77 ? 11.316 3.368 -9.560 1.00 90.25 77 MET A O 1
ATOM 560 N N . PRO A 1 78 ? 10.583 2.644 -7.562 1.00 95.19 78 PRO A N 1
ATOM 561 C CA . PRO A 1 78 ? 11.609 1.618 -7.433 1.00 95.19 78 PRO A CA 1
ATOM 562 C C . PRO A 1 78 ? 11.463 0.577 -8.545 1.00 95.19 78 PRO A C 1
ATOM 564 O O . PRO A 1 78 ? 10.372 0.047 -8.769 1.00 95.19 78 PRO A O 1
ATOM 567 N N . GLN A 1 79 ? 12.559 0.290 -9.239 1.00 96.00 79 GLN A N 1
ATOM 568 C CA . GLN A 1 79 ? 12.567 -0.608 -10.389 1.00 96.00 79 GLN A CA 1
ATOM 569 C C . GLN A 1 79 ? 13.385 -1.866 -10.115 1.00 96.00 79 GLN A C 1
ATOM 571 O O . GLN A 1 79 ? 14.302 -1.857 -9.292 1.00 96.00 79 GLN A O 1
ATOM 576 N N . PHE A 1 80 ? 13.028 -2.952 -10.796 1.00 97.12 80 PHE A N 1
ATOM 577 C CA . PHE A 1 80 ? 13.808 -4.180 -10.819 1.00 97.12 80 PHE A CA 1
ATOM 578 C C . PHE A 1 80 ? 13.796 -4.801 -12.211 1.00 97.12 80 PHE A C 1
ATOM 580 O O . PHE A 1 80 ? 12.762 -5.284 -12.679 1.00 97.12 80 PHE A O 1
ATOM 587 N N . SER A 1 81 ? 14.956 -4.800 -12.856 1.00 96.12 81 SER A N 1
ATOM 588 C CA . SER A 1 81 ? 15.159 -5.346 -14.197 1.00 96.12 81 SER A CA 1
ATOM 589 C C . SER A 1 81 ? 15.179 -6.872 -14.235 1.00 96.12 81 SER A C 1
ATOM 591 O O . SER A 1 81 ? 14.797 -7.466 -15.240 1.00 96.12 81 SER A O 1
ATOM 593 N N . GLY A 1 82 ? 15.608 -7.508 -13.144 1.00 96.06 82 GLY A N 1
ATOM 594 C CA . GLY A 1 82 ? 15.847 -8.948 -13.070 1.00 96.06 82 GLY A CA 1
ATOM 595 C C . GLY A 1 82 ? 17.209 -9.269 -12.458 1.00 96.06 82 GLY A C 1
ATOM 596 O O . GLY A 1 82 ? 17.953 -8.380 -12.045 1.00 96.06 82 GLY A O 1
ATOM 597 N N . PHE A 1 83 ? 17.532 -10.558 -12.369 1.00 97.62 83 PHE A N 1
ATOM 598 C CA . PHE A 1 83 ? 18.865 -10.985 -11.942 1.00 97.62 83 PHE A CA 1
ATOM 599 C C . PHE A 1 83 ? 19.855 -10.935 -13.116 1.00 97.62 83 PHE A C 1
ATOM 601 O O . PHE A 1 83 ? 19.449 -11.206 -14.247 1.00 97.62 83 PHE A O 1
ATOM 608 N N . PRO A 1 84 ? 21.153 -10.680 -12.858 1.00 96.88 84 PRO A N 1
ATOM 609 C CA . PRO A 1 84 ? 22.173 -10.688 -13.904 1.00 96.88 84 PRO A CA 1
ATOM 610 C C . PRO A 1 84 ? 22.177 -11.986 -14.730 1.00 96.88 84 PRO A C 1
ATOM 612 O O . PRO A 1 84 ? 22.074 -13.091 -14.186 1.00 96.88 84 PRO A O 1
ATOM 615 N N . GLY A 1 85 ? 22.322 -11.853 -16.048 1.00 97.06 85 GLY A N 1
ATOM 616 C CA . GLY A 1 85 ? 22.288 -12.935 -17.033 1.00 97.06 85 GLY A CA 1
ATOM 617 C C . GLY A 1 85 ? 20.891 -13.272 -17.568 1.00 97.06 85 GLY A C 1
ATOM 618 O O . GLY A 1 85 ? 20.749 -14.262 -18.292 1.00 97.06 85 GLY A O 1
ATOM 619 N N . GLN A 1 86 ? 19.861 -12.496 -17.211 1.00 95.44 86 GLN A N 1
ATOM 620 C CA . GLN A 1 86 ? 18.486 -12.662 -17.705 1.00 95.44 86 GLN A CA 1
ATOM 621 C C . GLN A 1 86 ? 18.141 -11.721 -18.870 1.00 95.44 86 GLN A C 1
ATOM 623 O O . GLN A 1 86 ? 17.036 -11.806 -19.410 1.00 95.44 86 GLN A O 1
ATOM 628 N N . GLY A 1 87 ? 19.086 -10.882 -19.299 1.00 94.38 87 GLY A N 1
ATOM 629 C CA . GLY A 1 87 ? 18.841 -9.770 -20.207 1.00 94.38 87 GLY A CA 1
ATOM 630 C C . GLY A 1 87 ? 18.304 -8.533 -19.482 1.00 94.38 87 GLY A C 1
ATOM 631 O O . GLY A 1 87 ? 17.817 -8.604 -18.357 1.00 94.38 87 GLY A O 1
ATOM 632 N N . GLY A 1 88 ? 18.410 -7.385 -20.149 1.00 94.06 88 GLY A N 1
ATOM 633 C CA . GLY A 1 88 ? 17.812 -6.137 -19.685 1.00 94.06 88 GLY A CA 1
ATOM 634 C C . GLY A 1 88 ? 16.292 -6.120 -19.848 1.00 94.06 88 GLY A C 1
ATOM 635 O O . GLY A 1 88 ? 15.716 -6.934 -20.571 1.00 94.06 88 GLY A O 1
ATOM 636 N N . TYR A 1 89 ? 15.648 -5.138 -19.227 1.00 96.00 89 TYR A N 1
ATOM 637 C CA . TYR A 1 89 ? 14.211 -4.890 -19.332 1.00 96.00 89 TYR A CA 1
ATOM 638 C C . TYR A 1 89 ? 13.939 -3.610 -20.124 1.00 96.00 89 TYR A C 1
ATOM 640 O O . TYR A 1 89 ? 14.735 -2.674 -20.058 1.00 96.00 89 TYR A O 1
ATOM 648 N N . SER A 1 90 ? 12.824 -3.549 -20.855 1.00 96.56 90 SER A N 1
ATOM 649 C CA . SER A 1 90 ? 12.426 -2.354 -21.606 1.00 96.56 90 SER A CA 1
ATOM 650 C C . SER A 1 90 ? 12.312 -1.120 -20.698 1.00 96.56 90 SER A C 1
ATOM 652 O O . SER A 1 90 ? 11.784 -1.185 -19.590 1.00 96.56 90 SER A O 1
ATOM 654 N N . LEU A 1 91 ? 12.825 0.015 -21.174 1.00 95.12 91 LEU A N 1
ATOM 655 C CA . LEU A 1 91 ? 12.748 1.321 -20.520 1.00 95.12 91 LEU A CA 1
ATOM 656 C C . LEU A 1 91 ? 11.652 2.157 -21.167 1.00 95.12 91 LEU A C 1
ATOM 658 O O . LEU A 1 91 ? 11.695 2.392 -22.375 1.00 95.12 91 LEU A O 1
ATOM 662 N N . TRP A 1 92 ? 10.712 2.637 -20.359 1.00 94.00 92 TRP A N 1
ATOM 663 C CA . TRP A 1 92 ? 9.581 3.438 -20.817 1.00 94.00 92 TRP A CA 1
ATOM 664 C C . TRP A 1 92 ? 9.830 4.940 -20.647 1.00 94.00 92 TRP A C 1
ATOM 666 O O . TRP A 1 92 ? 10.282 5.385 -19.592 1.00 94.00 92 TRP A O 1
ATOM 676 N N . ASP A 1 93 ? 9.497 5.732 -21.668 1.00 91.88 93 ASP A N 1
ATOM 677 C CA . ASP A 1 93 ? 9.471 7.195 -21.585 1.00 91.88 93 ASP A CA 1
ATOM 678 C C . ASP A 1 93 ? 8.035 7.719 -21.670 1.00 91.88 93 ASP A C 1
ATOM 680 O O . ASP A 1 93 ? 7.387 7.658 -22.717 1.00 91.88 93 ASP A O 1
ATOM 684 N N . ASP A 1 94 ? 7.562 8.310 -20.572 1.00 89.19 94 ASP A N 1
ATOM 685 C CA . ASP A 1 94 ? 6.218 8.880 -20.456 1.00 89.19 94 ASP A CA 1
ATOM 686 C C . ASP A 1 94 ? 5.955 10.024 -21.451 1.00 89.19 94 ASP A C 1
ATOM 688 O O . ASP A 1 94 ? 4.806 10.258 -21.831 1.00 89.19 94 ASP A O 1
ATOM 692 N N . ASN A 1 95 ? 6.995 10.735 -21.909 1.00 91.12 95 ASN A N 1
ATOM 693 C CA . ASN A 1 95 ? 6.826 11.858 -22.839 1.00 91.12 95 ASN A CA 1
ATOM 694 C C . ASN A 1 95 ? 6.554 11.391 -24.267 1.00 91.12 95 ASN A C 1
ATOM 696 O O . ASN A 1 95 ? 5.806 12.037 -25.004 1.00 91.12 95 ASN A O 1
ATOM 700 N N . THR A 1 96 ? 7.197 10.298 -24.675 1.00 92.81 96 THR A N 1
ATOM 701 C CA . THR A 1 96 ? 7.033 9.727 -26.015 1.00 92.81 96 THR A CA 1
ATOM 702 C C . THR A 1 96 ? 5.992 8.615 -26.047 1.00 92.81 96 THR A C 1
ATOM 704 O O . THR A 1 96 ? 5.453 8.338 -27.120 1.00 92.81 96 THR A O 1
ATOM 707 N N . GLY A 1 97 ? 5.670 8.030 -24.890 1.00 91.81 97 GLY A N 1
ATOM 708 C CA . GLY A 1 97 ? 4.764 6.897 -24.757 1.00 91.81 97 GLY A CA 1
ATOM 709 C C . GLY A 1 97 ? 5.307 5.653 -25.452 1.00 91.81 97 GLY A C 1
ATOM 710 O O . GLY A 1 97 ? 4.545 4.979 -26.148 1.00 91.81 97 GLY A O 1
ATOM 711 N N . LYS A 1 98 ? 6.624 5.425 -25.355 1.00 95.31 98 LYS A N 1
ATOM 712 C CA . LYS A 1 98 ? 7.335 4.348 -26.053 1.00 95.31 98 LYS A CA 1
ATOM 713 C C . LYS A 1 98 ? 8.487 3.775 -25.241 1.00 95.31 98 LYS A C 1
ATOM 715 O O . LYS A 1 98 ? 9.055 4.453 -24.381 1.00 95.31 98 LYS A O 1
ATOM 720 N N . VAL A 1 99 ? 8.883 2.558 -25.599 1.00 96.69 99 VAL A N 1
ATOM 721 C CA . VAL A 1 99 ? 10.169 1.975 -25.234 1.00 96.69 99 VAL A CA 1
ATOM 722 C C . VAL A 1 99 ? 11.292 2.759 -25.918 1.00 96.69 99 VAL A C 1
ATOM 724 O O . VAL A 1 99 ? 11.298 2.965 -27.133 1.00 96.69 99 VAL A O 1
ATOM 727 N N . VAL A 1 100 ? 12.257 3.217 -25.122 1.00 96.12 100 VAL A N 1
ATOM 728 C CA . VAL A 1 100 ? 13.406 4.021 -25.587 1.00 96.12 100 VAL A CA 1
ATOM 729 C C . VAL A 1 100 ? 14.740 3.285 -25.481 1.00 96.12 100 VAL A C 1
ATOM 731 O O . VAL A 1 100 ? 15.775 3.798 -25.908 1.00 96.12 100 VAL A O 1
ATOM 734 N N . GLY A 1 101 ? 14.729 2.079 -24.923 1.00 96.19 101 GLY A N 1
ATOM 735 C CA . GLY A 1 101 ? 15.914 1.261 -24.727 1.00 96.19 101 GLY A CA 1
ATOM 736 C C . GLY A 1 101 ? 15.660 0.143 -23.730 1.00 96.19 101 GLY A C 1
ATOM 737 O O . GLY A 1 101 ? 14.516 -0.181 -23.424 1.00 96.19 101 GLY A O 1
ATOM 738 N N . TYR A 1 102 ? 16.747 -0.425 -23.223 1.00 96.88 102 TYR A N 1
ATOM 739 C CA . TYR A 1 102 ? 16.725 -1.515 -22.259 1.00 96.88 102 TYR A CA 1
ATOM 740 C C . TYR A 1 102 ? 17.717 -1.227 -21.137 1.00 96.88 102 TYR A C 1
ATOM 742 O O . TYR A 1 102 ? 18.741 -0.578 -21.372 1.00 96.88 102 TYR A O 1
ATOM 750 N N . THR A 1 103 ? 17.419 -1.702 -19.932 1.00 96.62 103 THR A N 1
ATOM 751 C CA . THR A 1 103 ? 18.364 -1.654 -18.815 1.00 96.62 103 THR A CA 1
ATOM 752 C C . THR A 1 103 ? 19.594 -2.514 -19.090 1.00 96.62 103 THR A C 1
ATOM 754 O O . THR A 1 103 ? 19.582 -3.418 -19.928 1.00 96.62 103 THR A O 1
ATOM 757 N N . GLU A 1 104 ? 20.695 -2.204 -18.411 1.00 96.69 104 GLU A N 1
ATOM 758 C CA . GLU A 1 104 ? 21.922 -2.980 -18.542 1.00 96.69 104 GLU A CA 1
ATOM 759 C C . GLU A 1 104 ? 21.799 -4.313 -17.788 1.00 96.69 104 GLU A C 1
ATOM 761 O O . GLU A 1 104 ? 21.428 -4.347 -16.614 1.00 96.69 104 GLU A O 1
ATOM 766 N N . ASP A 1 105 ? 22.142 -5.415 -18.458 1.00 97.62 105 ASP A N 1
ATOM 767 C CA . ASP A 1 105 ? 22.237 -6.739 -17.836 1.00 97.62 105 ASP A CA 1
ATOM 768 C C . ASP A 1 105 ? 23.612 -6.914 -17.173 1.00 97.62 105 ASP A C 1
ATOM 770 O O . ASP A 1 105 ? 24.532 -7.512 -17.739 1.00 97.62 105 ASP A O 1
ATOM 774 N N . SER A 1 106 ? 23.779 -6.318 -15.992 1.00 97.69 106 SER A N 1
ATOM 775 C CA . SER A 1 106 ? 25.028 -6.364 -15.233 1.00 97.69 106 SER A CA 1
ATOM 776 C C . SER A 1 106 ? 24.794 -6.455 -13.725 1.00 97.69 106 SER A C 1
ATOM 778 O O . SER A 1 106 ? 23.757 -6.046 -13.200 1.00 97.69 106 SER A O 1
ATOM 780 N N . GLU A 1 107 ? 25.788 -6.986 -13.005 1.00 98.31 107 GLU A N 1
ATOM 781 C CA . GLU A 1 107 ? 25.789 -6.989 -11.535 1.00 98.31 107 GLU A CA 1
ATOM 782 C C . GLU A 1 107 ? 25.750 -5.561 -10.972 1.00 98.31 107 GLU A C 1
ATOM 784 O O . GLU A 1 107 ? 25.076 -5.312 -9.973 1.00 98.31 107 GLU A O 1
ATOM 789 N N . ASP A 1 108 ? 26.410 -4.610 -11.639 1.00 98.25 108 ASP A N 1
ATOM 790 C CA . ASP A 1 108 ? 26.440 -3.209 -11.221 1.00 98.25 108 ASP A CA 1
ATOM 791 C C . ASP A 1 108 ? 25.053 -2.559 -11.307 1.00 98.25 108 ASP A C 1
ATOM 793 O O . ASP A 1 108 ? 24.644 -1.887 -10.357 1.00 98.25 108 ASP A O 1
ATOM 797 N N . ASN A 1 109 ? 24.304 -2.782 -12.395 1.00 96.81 109 ASN A N 1
ATOM 798 C CA . ASN A 1 109 ? 22.933 -2.280 -12.517 1.00 96.81 109 ASN A CA 1
ATOM 799 C C . ASN A 1 109 ? 22.013 -2.913 -11.462 1.00 96.81 109 ASN A C 1
ATOM 801 O O . ASN A 1 109 ? 21.298 -2.198 -10.761 1.00 96.81 109 ASN A O 1
ATOM 805 N N . TYR A 1 110 ? 22.103 -4.235 -11.271 1.00 97.88 110 TYR A N 1
ATOM 806 C CA . TYR A 1 110 ? 21.357 -4.949 -10.229 1.00 97.88 110 TYR A CA 1
ATOM 807 C C . TYR A 1 110 ? 21.591 -4.343 -8.834 1.00 97.88 110 TYR A C 1
ATOM 809 O O . TYR A 1 110 ? 20.641 -4.069 -8.099 1.00 97.88 110 TYR A O 1
ATOM 817 N N . MET A 1 111 ? 22.848 -4.081 -8.464 1.00 98.19 111 MET A N 1
ATOM 818 C CA . MET A 1 111 ? 23.171 -3.489 -7.162 1.00 98.19 111 MET A CA 1
ATOM 819 C C . MET A 1 111 ? 22.668 -2.044 -7.035 1.00 98.19 111 MET A C 1
ATOM 821 O O . MET A 1 111 ? 22.216 -1.654 -5.956 1.00 98.19 111 MET A O 1
ATOM 825 N N . GLN A 1 112 ? 22.726 -1.257 -8.114 1.00 96.88 112 GLN A N 1
ATOM 826 C CA . GLN A 1 112 ? 22.233 0.123 -8.134 1.00 96.88 112 GLN A CA 1
ATOM 827 C C . GLN A 1 112 ? 20.713 0.196 -7.971 1.00 96.88 112 GLN A C 1
ATOM 829 O O . GLN A 1 112 ? 20.238 0.987 -7.156 1.00 96.88 112 GLN A O 1
ATOM 834 N N . GLU A 1 113 ? 19.958 -0.646 -8.682 1.00 96.25 113 GLU A N 1
ATOM 835 C CA . GLU A 1 113 ? 18.497 -0.705 -8.560 1.00 96.25 113 GLU A CA 1
ATOM 836 C C . GLU A 1 113 ? 18.074 -1.032 -7.126 1.00 96.25 113 GLU A C 1
ATOM 838 O O . GLU A 1 113 ? 17.301 -0.284 -6.528 1.00 96.25 113 GLU A O 1
ATOM 843 N N . ILE A 1 114 ? 18.642 -2.091 -6.537 1.00 96.81 114 ILE A N 1
ATOM 844 C CA . ILE A 1 114 ? 18.322 -2.517 -5.165 1.00 96.81 114 ILE A CA 1
ATOM 845 C C . ILE A 1 114 ? 18.668 -1.423 -4.149 1.00 96.81 114 ILE A C 1
ATOM 847 O O . ILE A 1 114 ? 17.888 -1.154 -3.236 1.00 96.81 114 ILE A O 1
ATOM 851 N N . ALA A 1 115 ? 19.824 -0.771 -4.300 1.00 97.06 115 ALA A N 1
ATOM 852 C CA . ALA A 1 115 ? 20.239 0.311 -3.409 1.00 97.06 115 ALA A CA 1
ATOM 853 C C . ALA A 1 115 ? 19.355 1.566 -3.531 1.00 97.06 115 ALA A C 1
ATOM 855 O O . ALA A 1 115 ? 19.275 2.345 -2.581 1.00 97.06 115 ALA A O 1
ATOM 856 N N . ALA A 1 116 ? 18.697 1.763 -4.677 1.00 95.12 116 ALA A N 1
ATOM 857 C CA . ALA A 1 116 ? 17.788 2.878 -4.924 1.00 95.12 116 ALA A CA 1
ATOM 858 C C . ALA A 1 116 ? 16.355 2.627 -4.420 1.00 95.12 116 ALA A C 1
ATOM 860 O O . ALA A 1 116 ? 15.536 3.551 -4.416 1.00 95.12 116 ALA A O 1
ATOM 861 N N . TRP A 1 117 ? 16.021 1.403 -3.996 1.00 96.56 117 TRP A N 1
ATOM 862 C CA . TRP A 1 117 ? 14.687 1.096 -3.491 1.00 96.56 117 TRP A CA 1
ATOM 863 C C . TRP A 1 117 ? 14.347 1.921 -2.254 1.00 96.56 117 TRP A C 1
ATOM 865 O O . TRP A 1 117 ? 15.105 2.016 -1.291 1.00 96.56 117 TRP A O 1
ATOM 875 N N . THR A 1 118 ? 13.149 2.496 -2.275 1.00 95.50 118 THR A N 1
ATOM 876 C CA . THR A 1 118 ? 12.647 3.371 -1.221 1.00 95.50 118 THR A CA 1
ATOM 877 C C . THR A 1 118 ? 11.178 3.067 -0.955 1.00 95.50 118 THR A C 1
ATOM 879 O O . THR A 1 118 ? 10.413 2.756 -1.873 1.00 95.50 118 THR A O 1
ATOM 882 N N . SER A 1 119 ? 10.778 3.108 0.312 1.00 96.00 119 SER A N 1
ATOM 883 C CA . SER A 1 119 ? 9.397 2.842 0.702 1.00 96.00 119 SER A CA 1
ATOM 884 C C . SER A 1 119 ? 8.471 4.012 0.358 1.00 96.00 119 SER A C 1
ATOM 886 O O . SER A 1 119 ? 8.900 5.145 0.122 1.00 96.00 119 SER A O 1
ATOM 888 N N . LYS A 1 120 ? 7.159 3.763 0.355 1.00 95.12 120 LYS A N 1
ATOM 889 C CA . LYS A 1 120 ? 6.134 4.784 0.120 1.00 95.12 120 LYS A CA 1
ATOM 890 C C . LYS A 1 120 ? 6.235 5.913 1.140 1.00 95.12 120 LYS A C 1
ATOM 892 O O . LYS A 1 120 ? 6.144 7.068 0.731 1.00 95.12 120 LYS A O 1
ATOM 897 N N . ARG A 1 121 ? 6.496 5.621 2.422 1.00 94.38 121 ARG A N 1
ATOM 898 C CA . ARG A 1 121 ? 6.741 6.681 3.417 1.00 94.38 121 ARG A CA 1
ATOM 899 C C . ARG A 1 121 ? 8.038 7.436 3.177 1.00 94.38 121 ARG A C 1
ATOM 901 O O . ARG A 1 121 ? 8.036 8.654 3.337 1.00 94.38 121 ARG A O 1
ATOM 908 N N . ALA A 1 122 ? 9.124 6.750 2.821 1.00 94.19 122 ALA A N 1
ATOM 909 C CA . ALA A 1 122 ? 10.432 7.379 2.628 1.00 94.19 122 ALA A CA 1
ATOM 910 C C . ALA A 1 122 ? 10.467 8.321 1.412 1.00 94.19 122 ALA A C 1
ATOM 912 O O . ALA A 1 122 ? 11.204 9.304 1.427 1.00 94.19 122 ALA A O 1
ATOM 913 N N . ARG A 1 123 ? 9.608 8.091 0.409 1.00 92.25 123 ARG A N 1
ATOM 914 C CA . ARG A 1 123 ? 9.348 9.054 -0.679 1.00 92.25 123 ARG A CA 1
ATOM 915 C C . ARG A 1 123 ? 8.630 10.330 -0.218 1.00 92.25 123 ARG A C 1
ATOM 917 O O . ARG A 1 123 ? 8.589 11.303 -0.960 1.00 92.25 123 ARG A O 1
ATOM 924 N N . GLY A 1 124 ? 8.084 10.343 0.997 1.00 88.62 124 GLY A N 1
ATOM 925 C CA . GLY A 1 124 ? 7.540 11.535 1.635 1.00 88.62 124 GLY A CA 1
ATOM 926 C C . GLY A 1 124 ? 6.404 12.184 0.846 1.00 88.62 124 GLY A C 1
ATOM 927 O O . GLY A 1 124 ? 5.494 11.513 0.362 1.00 88.62 124 GLY A O 1
ATOM 928 N N . GLU A 1 125 ? 6.459 13.510 0.750 1.00 87.81 125 GLU A N 1
ATOM 929 C CA . GLU A 1 125 ? 5.442 14.332 0.085 1.00 87.81 125 GLU A CA 1
ATOM 930 C C . GLU A 1 125 ? 5.483 14.210 -1.442 1.00 87.81 125 GLU A C 1
ATOM 932 O O . GLU A 1 125 ? 4.517 14.580 -2.101 1.00 87.81 125 GLU A O 1
ATOM 937 N N . ASP A 1 126 ? 6.542 13.636 -2.016 1.00 85.31 126 ASP A N 1
ATOM 938 C CA . ASP A 1 126 ? 6.667 13.498 -3.469 1.00 85.31 126 ASP A CA 1
ATOM 939 C C . ASP A 1 126 ? 5.778 12.373 -4.021 1.00 85.31 126 ASP A C 1
ATOM 941 O O . ASP A 1 126 ? 5.386 12.394 -5.189 1.00 85.31 126 ASP A O 1
ATOM 945 N N . TYR A 1 127 ? 5.409 11.390 -3.189 1.00 87.81 127 TYR A N 1
ATOM 946 C CA . TYR A 1 127 ? 4.502 10.315 -3.596 1.00 87.81 127 TYR A CA 1
ATOM 947 C C . TYR A 1 127 ? 3.037 10.694 -3.333 1.00 87.81 127 TYR A C 1
ATOM 949 O O . TYR A 1 127 ? 2.401 10.263 -2.364 1.00 87.81 127 TYR A O 1
ATOM 957 N N . GLN A 1 128 ? 2.525 11.544 -4.223 1.00 90.62 128 GLN A N 1
ATOM 958 C CA . GLN A 1 128 ? 1.169 12.088 -4.197 1.00 90.62 128 GLN A CA 1
ATOM 959 C C . GLN A 1 128 ? 0.118 11.096 -4.706 1.00 90.62 128 GLN A C 1
ATOM 961 O O . GLN A 1 128 ? 0.312 10.378 -5.687 1.00 90.62 128 GLN A O 1
ATOM 966 N N . LEU A 1 129 ? -1.038 11.113 -4.052 1.00 88.81 129 LEU A N 1
ATOM 967 C CA . LEU A 1 129 ? -2.276 10.485 -4.497 1.00 88.81 129 LEU A CA 1
ATOM 968 C C . LEU A 1 129 ? -3.340 11.580 -4.692 1.00 88.81 129 LEU A C 1
ATOM 970 O O . LEU A 1 129 ? -3.088 12.765 -4.495 1.00 88.81 129 LEU A O 1
ATOM 974 N N . THR A 1 130 ? -4.566 11.192 -5.045 1.00 85.62 130 THR A N 1
ATOM 975 C CA . THR A 1 130 ? -5.666 12.139 -5.306 1.00 85.62 130 THR A CA 1
ATOM 976 C C . THR A 1 130 ? -5.978 13.078 -4.132 1.00 85.62 130 THR A C 1
ATOM 978 O O . THR A 1 130 ? -6.418 14.200 -4.360 1.00 85.62 130 THR A O 1
ATOM 981 N N . SER A 1 131 ? -5.753 12.637 -2.892 1.00 88.44 131 SER A N 1
ATOM 982 C CA . SER A 1 131 ? -6.139 13.352 -1.665 1.00 88.44 131 SER A CA 1
ATOM 983 C C . SER A 1 131 ? -4.941 13.646 -0.754 1.00 88.44 131 SER A C 1
ATOM 985 O O . SER A 1 131 ? -5.049 13.525 0.460 1.00 88.44 131 SER A O 1
ATOM 987 N N . GLY A 1 132 ? -3.790 13.987 -1.339 1.00 92.19 132 GLY A N 1
ATOM 988 C CA . GLY A 1 132 ? -2.535 14.236 -0.619 1.00 92.19 132 GLY A CA 1
ATOM 989 C C . GLY A 1 132 ? -1.551 13.074 -0.735 1.00 92.19 132 GLY A C 1
ATOM 990 O O . GLY A 1 132 ? -1.803 12.101 -1.457 1.00 92.19 132 GLY A O 1
ATOM 991 N N . SER A 1 133 ? -0.427 13.157 -0.026 1.00 94.38 133 SER A N 1
ATOM 992 C CA . SER A 1 133 ? 0.613 12.128 -0.089 1.00 94.38 133 SER A CA 1
ATOM 993 C C . SER A 1 133 ? 0.143 10.802 0.511 1.00 94.38 133 SER A C 1
ATOM 995 O O . SER A 1 133 ? -0.714 10.756 1.397 1.00 94.38 133 SER A O 1
ATOM 997 N N . TRP A 1 134 ? 0.738 9.694 0.061 1.00 95.44 134 TRP A N 1
ATOM 998 C CA . TRP A 1 134 ? 0.480 8.379 0.662 1.00 95.44 134 TRP A CA 1
ATOM 999 C C . TRP A 1 134 ? 0.756 8.382 2.171 1.00 95.44 134 TRP A C 1
ATOM 1001 O O . TRP A 1 134 ? -0.003 7.797 2.939 1.00 95.44 134 TRP A O 1
ATOM 1011 N N . ARG A 1 135 ? 1.816 9.084 2.602 1.00 95.44 135 ARG A N 1
ATOM 1012 C CA . ARG A 1 135 ? 2.198 9.205 4.015 1.00 95.44 135 ARG A CA 1
ATOM 1013 C C . ARG A 1 135 ? 1.083 9.842 4.843 1.00 95.44 135 ARG A C 1
ATOM 1015 O O . ARG A 1 135 ? 0.678 9.256 5.839 1.00 95.44 135 ARG A O 1
ATOM 1022 N N . GLU A 1 136 ? 0.574 10.995 4.411 1.00 96.06 136 GLU A N 1
ATOM 1023 C CA . GLU A 1 136 ? -0.501 11.712 5.112 1.00 96.06 136 GLU A CA 1
ATOM 1024 C C . GLU A 1 136 ? -1.774 10.869 5.203 1.00 96.06 136 GLU A C 1
ATOM 1026 O O . GLU A 1 136 ? -2.398 10.787 6.261 1.00 96.06 136 GLU A O 1
ATOM 1031 N N . GLN A 1 137 ? -2.126 10.181 4.116 1.00 97.06 137 GLN A N 1
ATOM 1032 C CA . GLN A 1 137 ? -3.309 9.330 4.095 1.00 97.06 137 GLN A CA 1
ATOM 1033 C C . GLN A 1 137 ? -3.168 8.098 5.002 1.00 97.06 137 GLN A C 1
ATOM 1035 O O . GLN A 1 137 ? -4.113 7.737 5.704 1.00 97.06 137 GLN A O 1
ATOM 1040 N N . MET A 1 138 ? -1.990 7.465 5.043 1.00 97.62 138 MET A N 1
ATOM 1041 C CA . MET A 1 138 ? -1.737 6.358 5.970 1.00 97.62 138 MET A CA 1
ATOM 1042 C C . MET A 1 138 ? -1.728 6.832 7.424 1.00 97.62 138 MET A C 1
ATOM 1044 O O . MET A 1 138 ? -2.246 6.133 8.294 1.00 97.62 138 MET A O 1
ATOM 1048 N N . ASP A 1 139 ? -1.203 8.026 7.699 1.00 97.12 139 ASP A N 1
ATOM 1049 C CA . ASP A 1 139 ? -1.247 8.619 9.037 1.00 97.12 139 ASP A CA 1
ATOM 1050 C C . ASP A 1 139 ? -2.690 8.881 9.488 1.00 97.12 139 ASP A C 1
ATOM 1052 O O . ASP A 1 139 ? -3.037 8.574 10.631 1.00 97.12 139 ASP A O 1
ATOM 1056 N N . ALA A 1 140 ? -3.561 9.354 8.590 1.00 97.38 140 ALA A N 1
ATOM 1057 C CA . ALA A 1 140 ? -4.983 9.524 8.881 1.00 97.38 140 ALA A CA 1
ATOM 1058 C C . ALA A 1 140 ? -5.655 8.196 9.276 1.00 97.38 140 ALA A C 1
ATOM 1060 O O . ALA A 1 140 ? -6.299 8.125 10.323 1.00 97.38 140 ALA A O 1
ATOM 1061 N N . TYR A 1 141 ? -5.454 7.122 8.503 1.00 97.94 141 TYR A N 1
ATOM 1062 C CA . TYR A 1 141 ? -6.014 5.809 8.841 1.00 97.94 141 TYR A CA 1
ATOM 1063 C C . TYR A 1 141 ? -5.441 5.224 10.133 1.00 97.94 141 TYR A C 1
ATOM 1065 O O . TYR A 1 141 ? -6.207 4.721 10.950 1.00 97.94 141 TYR A O 1
ATOM 1073 N N . GLN A 1 142 ? -4.131 5.322 10.369 1.00 98.06 142 GLN A N 1
ATOM 1074 C CA . GLN A 1 142 ? -3.529 4.866 11.629 1.00 98.06 142 GLN A CA 1
ATOM 1075 C C . GLN A 1 142 ? -4.145 5.574 12.836 1.00 98.06 142 GLN A C 1
ATOM 1077 O O . GLN A 1 142 ? -4.471 4.917 13.820 1.00 98.06 142 GLN A O 1
ATOM 1082 N N . ASN A 1 143 ? -4.356 6.890 12.745 1.00 97.56 143 ASN A N 1
ATOM 1083 C CA . ASN A 1 143 ? -4.991 7.665 13.809 1.00 97.56 143 ASN A CA 1
ATOM 1084 C C . ASN A 1 143 ? -6.442 7.228 14.050 1.00 97.56 143 ASN A C 1
ATOM 1086 O O . ASN A 1 143 ? -6.860 7.135 15.201 1.00 9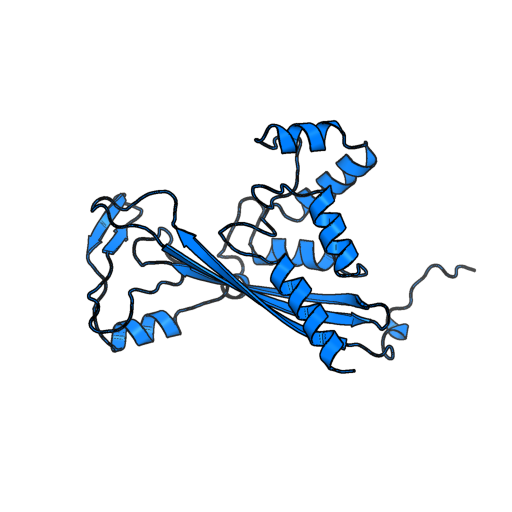7.56 143 ASN A O 1
ATOM 1090 N N . MET A 1 144 ? -7.192 6.917 12.987 1.00 97.25 144 MET A N 1
ATOM 1091 C CA . MET A 1 144 ? -8.555 6.384 13.101 1.00 97.25 144 MET A CA 1
ATOM 1092 C C . MET A 1 144 ? -8.592 4.999 13.763 1.00 97.25 144 MET A C 1
ATOM 1094 O O . MET A 1 144 ? -9.568 4.681 14.436 1.00 97.25 144 MET A O 1
ATOM 1098 N N . MET A 1 145 ? -7.548 4.183 13.592 1.00 98.00 145 MET A N 1
ATOM 1099 C CA . MET A 1 145 ? -7.458 2.833 14.164 1.00 98.00 145 MET A CA 1
ATOM 1100 C C . MET A 1 145 ? -7.054 2.819 15.647 1.00 98.00 145 MET A C 1
ATOM 1102 O O . MET A 1 145 ? -7.249 1.804 16.314 1.00 98.00 145 MET A O 1
ATOM 1106 N N . VAL A 1 146 ? -6.491 3.907 16.189 1.00 97.81 146 VAL A N 1
ATOM 1107 C CA . VAL A 1 146 ? -6.091 3.967 17.605 1.00 97.81 146 VAL A CA 1
ATOM 1108 C C . VAL A 1 146 ? -7.298 3.717 18.512 1.00 97.81 146 VAL A C 1
ATOM 1110 O O . VAL A 1 146 ? -8.349 4.343 18.386 1.00 97.81 146 VAL A O 1
ATOM 1113 N N . GLY A 1 147 ? -7.127 2.804 19.465 1.00 97.62 147 GLY A N 1
ATOM 1114 C CA . GLY A 1 147 ? -8.157 2.360 20.396 1.00 97.62 147 GLY A CA 1
ATOM 1115 C C . GLY A 1 147 ? -9.035 1.224 19.871 1.00 97.62 147 GLY A C 1
ATOM 1116 O O . GLY A 1 147 ? -9.742 0.627 20.681 1.00 97.62 147 GLY A O 1
ATOM 1117 N N . MET A 1 148 ? -8.981 0.884 18.579 1.00 98.50 148 MET A N 1
ATOM 1118 C CA . MET A 1 148 ? -9.666 -0.290 18.027 1.00 98.50 148 MET A CA 1
ATOM 1119 C C . MET A 1 148 ? -8.860 -1.567 18.285 1.00 98.50 148 MET A C 1
ATOM 1121 O O . MET A 1 148 ? -7.630 -1.538 18.281 1.00 98.50 148 MET A O 1
ATOM 1125 N N . THR A 1 149 ? -9.527 -2.707 18.448 1.00 98.44 149 THR A N 1
ATOM 1126 C CA . THR A 1 149 ? -8.891 -4.018 18.233 1.00 98.44 149 THR A CA 1
ATOM 1127 C C . THR A 1 149 ? -8.712 -4.274 16.735 1.00 98.44 149 THR A C 1
ATOM 1129 O O . THR A 1 149 ? -9.374 -3.654 15.901 1.00 98.44 149 THR A O 1
ATOM 1132 N N . VAL A 1 150 ? -7.854 -5.223 16.350 1.00 98.19 150 VAL A N 1
ATOM 1133 C CA . VAL A 1 150 ? -7.707 -5.554 14.920 1.00 98.19 150 VAL A CA 1
ATOM 1134 C C . VAL A 1 150 ? -9.005 -6.115 14.316 1.00 98.19 150 VAL A C 1
ATOM 1136 O O . VAL A 1 150 ? -9.323 -5.826 13.163 1.00 98.19 150 VAL A O 1
ATOM 1139 N N . ASP A 1 151 ? -9.816 -6.831 15.099 1.00 98.50 151 ASP A N 1
ATOM 1140 C CA . ASP A 1 151 ? -11.144 -7.296 14.666 1.00 98.50 151 ASP A CA 1
ATOM 1141 C C . ASP A 1 151 ? -12.109 -6.126 14.414 1.00 98.50 151 ASP A C 1
ATOM 1143 O O . ASP A 1 151 ? -12.895 -6.142 13.460 1.00 98.50 151 ASP A O 1
ATOM 1147 N N . GLU A 1 152 ? -12.028 -5.075 15.236 1.00 98.75 152 GLU A N 1
ATOM 1148 C CA . GLU A 1 152 ? -12.772 -3.831 15.026 1.00 98.75 152 GLU A CA 1
ATOM 1149 C C . GLU A 1 152 ? -12.288 -3.100 13.760 1.00 98.75 152 GLU A C 1
ATOM 1151 O O . GLU A 1 152 ? -13.126 -2.607 13.005 1.00 98.75 152 GLU A O 1
ATOM 1156 N N . VAL A 1 153 ? -10.981 -3.102 13.458 1.00 98.62 153 VAL A N 1
ATOM 1157 C CA . VAL A 1 153 ? -10.430 -2.543 12.203 1.00 98.62 153 VAL A CA 1
ATOM 1158 C C . VAL A 1 153 ? -10.950 -3.294 10.974 1.00 98.62 153 VAL A C 1
ATOM 1160 O O . VAL A 1 153 ? -11.360 -2.671 9.993 1.00 98.62 153 VAL A O 1
ATOM 1163 N N . GLU A 1 154 ? -10.989 -4.626 11.006 1.00 98.44 154 GLU A N 1
ATOM 1164 C CA . GLU A 1 154 ? -11.539 -5.418 9.899 1.00 98.44 154 GLU A CA 1
ATOM 1165 C C . GLU A 1 154 ? -13.048 -5.220 9.734 1.00 98.44 154 GLU A C 1
ATOM 1167 O O . GLU A 1 154 ? -13.544 -5.137 8.607 1.00 98.44 154 GLU A O 1
ATOM 1172 N N . THR A 1 155 ? -13.777 -5.078 10.843 1.00 98.44 155 THR A N 1
ATOM 1173 C CA . THR A 1 155 ? -15.207 -4.744 10.826 1.00 98.44 155 THR A CA 1
ATOM 1174 C C . THR A 1 155 ? -15.439 -3.347 10.249 1.00 98.44 155 THR A C 1
ATOM 1176 O O . THR A 1 155 ? -16.329 -3.157 9.418 1.00 98.44 155 THR A O 1
ATOM 1179 N N . TRP A 1 156 ? -14.617 -2.370 10.639 1.00 98.31 156 TRP A N 1
ATOM 1180 C CA . TRP A 1 156 ? -14.633 -1.012 10.100 1.00 98.31 156 TRP A CA 1
ATOM 1181 C C . TRP A 1 156 ? -14.363 -1.007 8.591 1.00 98.31 156 TRP A C 1
ATOM 1183 O O . TRP A 1 156 ? -15.143 -0.418 7.838 1.00 98.31 156 TRP A O 1
ATOM 1193 N N . PHE A 1 157 ? -13.358 -1.755 8.124 1.00 98.44 157 PHE A N 1
ATOM 1194 C CA . PHE A 1 157 ? -13.121 -1.949 6.693 1.00 98.44 157 PHE A CA 1
ATOM 1195 C C . PHE A 1 157 ? -14.342 -2.563 5.995 1.00 98.44 157 PHE A C 1
ATOM 1197 O O . PHE A 1 157 ? -14.854 -2.021 5.017 1.00 98.44 157 PHE A O 1
ATOM 1204 N N . GLY A 1 158 ? -14.850 -3.680 6.523 1.00 97.88 158 GLY A N 1
ATOM 1205 C CA . GLY A 1 158 ? -15.990 -4.399 5.955 1.00 97.88 158 GLY A CA 1
ATOM 1206 C C . GLY A 1 158 ? -17.280 -3.579 5.931 1.00 97.88 158 GLY A C 1
ATOM 1207 O O . GLY A 1 158 ? -18.160 -3.849 5.118 1.00 97.88 158 GLY A O 1
AT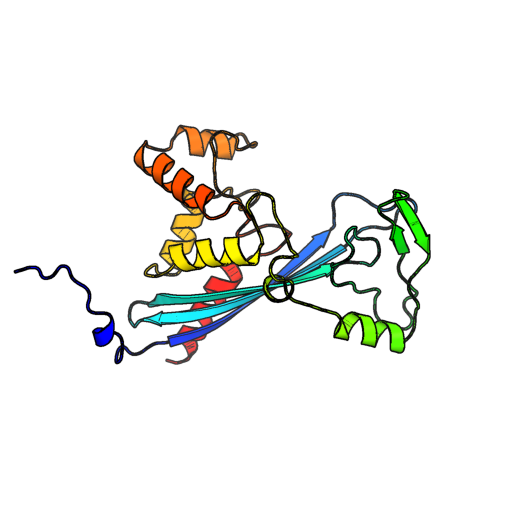OM 1208 N N . ARG A 1 159 ? -17.401 -2.554 6.781 1.00 97.62 159 ARG A N 1
ATOM 1209 C CA . ARG A 1 159 ? -18.523 -1.613 6.770 1.00 97.62 159 ARG A CA 1
ATOM 1210 C C . ARG A 1 159 ? -18.328 -0.528 5.716 1.00 97.62 159 ARG A C 1
ATOM 1212 O O . ARG A 1 159 ? -19.216 -0.367 4.883 1.00 97.62 159 ARG A O 1
ATOM 1219 N N . TYR A 1 160 ? -17.189 0.163 5.732 1.00 98.31 160 TYR A N 1
ATOM 1220 C CA . TYR A 1 160 ? -17.012 1.448 5.044 1.00 98.31 160 TYR A CA 1
ATOM 1221 C C . TYR A 1 160 ? -16.161 1.410 3.778 1.00 98.31 160 TYR A C 1
ATOM 1223 O O . TYR A 1 160 ? -16.044 2.438 3.123 1.00 98.31 160 TYR A O 1
ATOM 1231 N N . PHE A 1 161 ? -15.581 0.269 3.408 1.00 98.12 161 PHE A N 1
ATOM 1232 C CA . PHE A 1 161 ? -14.692 0.160 2.252 1.00 98.12 161 PHE A CA 1
ATOM 1233 C C . PHE A 1 161 ? -15.234 -0.837 1.225 1.00 98.12 161 PHE A C 1
ATOM 1235 O O . PHE A 1 161 ? -15.960 -1.788 1.550 1.00 98.12 161 PHE A O 1
ATOM 1242 N N . SER A 1 162 ? -14.886 -0.599 -0.035 1.00 97.38 162 SER A N 1
ATOM 1243 C CA . SER A 1 162 ? -15.162 -1.498 -1.150 1.00 97.38 162 SER A CA 1
ATOM 1244 C C . SER A 1 162 ? -14.417 -2.814 -0.963 1.00 97.38 162 SER A C 1
ATOM 1246 O O . SER A 1 162 ? -13.212 -2.826 -0.715 1.00 97.38 162 SER A O 1
ATOM 1248 N N . ALA A 1 163 ? -15.114 -3.934 -1.138 1.00 93.25 163 ALA A N 1
ATOM 1249 C CA . ALA A 1 163 ? -14.454 -5.238 -1.185 1.00 93.25 163 ALA A CA 1
ATOM 1250 C C . ALA A 1 163 ? -13.695 -5.456 -2.508 1.00 93.25 163 ALA A C 1
ATOM 1252 O O . ALA A 1 163 ? -12.803 -6.297 -2.563 1.00 93.25 163 ALA A O 1
ATOM 1253 N N . GLU A 1 164 ? -14.044 -4.714 -3.564 1.00 92.56 164 GLU A N 1
ATOM 1254 C CA . GLU A 1 164 ? -13.468 -4.882 -4.902 1.00 92.56 164 GLU A CA 1
ATOM 1255 C C . GLU A 1 164 ? -12.155 -4.118 -5.073 1.00 92.56 164 GLU A C 1
ATOM 1257 O O . GLU A 1 164 ? -11.221 -4.625 -5.689 1.00 92.56 164 GLU A O 1
ATOM 1262 N N . ASN A 1 165 ? -12.080 -2.893 -4.542 1.00 93.81 165 ASN A N 1
ATOM 1263 C CA . ASN A 1 165 ? -10.918 -2.019 -4.730 1.00 93.81 165 ASN A CA 1
ATOM 1264 C C . ASN A 1 165 ? -10.307 -1.494 -3.423 1.00 93.81 165 ASN A C 1
ATOM 1266 O O . ASN A 1 165 ? -9.324 -0.756 -3.472 1.00 93.81 165 ASN A O 1
ATOM 1270 N N . GLY A 1 166 ? -10.890 -1.829 -2.268 1.00 96.50 166 GLY A N 1
ATOM 1271 C CA . GLY A 1 166 ? -10.382 -1.470 -0.945 1.00 96.50 166 GLY A CA 1
ATOM 1272 C C . GLY A 1 166 ? -10.395 0.018 -0.605 1.00 96.50 166 GLY A C 1
ATOM 1273 O O . GLY A 1 166 ? -9.838 0.381 0.429 1.00 96.50 166 GLY A O 1
ATOM 1274 N N . ARG A 1 167 ? -11.001 0.879 -1.435 1.00 96.75 167 ARG A N 1
ATOM 1275 C CA . ARG A 1 167 ? -11.181 2.313 -1.156 1.00 96.75 167 ARG A CA 1
ATOM 1276 C C . ARG A 1 167 ? -12.423 2.561 -0.297 1.00 96.75 167 ARG A C 1
ATOM 1278 O O . ARG A 1 167 ? -13.348 1.743 -0.334 1.00 96.75 167 ARG A O 1
ATOM 1285 N N . PRO A 1 168 ? -12.488 3.684 0.437 1.00 97.12 168 PRO A N 1
ATOM 1286 C CA . PRO A 1 168 ? -13.701 4.084 1.140 1.00 97.12 168 PRO A CA 1
ATOM 1287 C C . PRO A 1 168 ? -14.908 4.176 0.201 1.00 97.12 168 PRO A C 1
ATOM 1289 O O . PRO A 1 168 ? -14.797 4.631 -0.940 1.00 97.12 168 PRO A O 1
ATOM 1292 N N . LEU A 1 169 ? -16.070 3.760 0.695 1.00 97.81 169 LEU A N 1
ATOM 1293 C CA . LEU A 1 169 ? -17.344 3.907 0.008 1.00 97.81 169 LEU A CA 1
ATOM 1294 C C . LEU A 1 169 ? -17.766 5.373 -0.020 1.00 97.81 169 LEU A C 1
ATOM 1296 O O . LEU A 1 169 ? -17.637 6.095 0.968 1.00 97.81 169 LEU A O 1
ATOM 1300 N N . THR A 1 170 ? -18.313 5.787 -1.159 1.00 95.62 170 THR A N 1
ATOM 1301 C CA . THR A 1 170 ? -18.855 7.131 -1.372 1.00 95.62 170 THR A CA 1
ATOM 1302 C C . THR A 1 170 ? -20.145 7.042 -2.176 1.00 95.62 170 THR A C 1
ATOM 1304 O O . THR A 1 170 ? -20.451 6.002 -2.761 1.00 95.62 170 THR A O 1
ATOM 1307 N N . GLU A 1 171 ? -20.862 8.156 -2.301 1.00 95.19 171 GLU A N 1
ATOM 1308 C CA . GLU A 1 171 ? -22.006 8.253 -3.218 1.00 95.19 171 GLU A CA 1
ATOM 1309 C C . GLU A 1 171 ? -21.642 7.984 -4.687 1.00 95.19 171 GLU A C 1
ATOM 1311 O O . GLU A 1 171 ? -22.501 7.592 -5.471 1.00 95.19 171 GLU A O 1
ATOM 1316 N N . ASN A 1 172 ? -20.363 8.145 -5.047 1.00 93.06 172 ASN A N 1
ATOM 1317 C CA . ASN A 1 172 ? -19.842 7.944 -6.397 1.00 93.06 172 ASN A CA 1
ATOM 1318 C C . ASN A 1 172 ? -19.170 6.574 -6.584 1.00 93.06 172 ASN A C 1
ATOM 1320 O O . ASN A 1 172 ? -18.465 6.368 -7.575 1.00 93.06 172 ASN A O 1
ATOM 1324 N N . SER A 1 173 ? -19.338 5.638 -5.641 1.00 92.94 173 SER A N 1
ATOM 1325 C CA . SER A 1 173 ? -18.829 4.274 -5.799 1.00 92.94 173 SER A CA 1
ATOM 1326 C C . SER A 1 173 ? -19.349 3.649 -7.101 1.00 92.94 173 SER A C 1
ATOM 1328 O O . SER A 1 173 ? -20.523 3.771 -7.445 1.00 92.94 173 SER A O 1
ATOM 1330 N N . SER A 1 174 ? -18.464 3.008 -7.865 1.00 85.56 174 SER A N 1
ATOM 1331 C CA . SER A 1 174 ? -18.749 2.647 -9.259 1.00 85.56 174 SER A CA 1
ATOM 1332 C C . SER A 1 174 ? -19.481 1.315 -9.426 1.00 85.56 174 SER A C 1
ATOM 1334 O O . SER A 1 174 ? -20.279 1.185 -10.355 1.00 85.56 174 SER A O 1
ATOM 1336 N N . SER A 1 175 ? -19.248 0.335 -8.548 1.00 93.88 175 SER A N 1
ATOM 1337 C CA . SER A 1 175 ? -19.862 -0.991 -8.656 1.00 93.88 175 SER A CA 1
ATOM 1338 C C . SER A 1 175 ? -21.274 -1.028 -8.077 1.00 93.88 175 SER A C 1
ATOM 1340 O O . SER A 1 175 ? -21.598 -0.330 -7.116 1.00 93.88 175 SER A O 1
ATOM 1342 N N . ASP A 1 176 ? -22.134 -1.869 -8.653 1.00 95.62 176 ASP A N 1
ATOM 1343 C CA . ASP A 1 176 ? -23.525 -2.018 -8.210 1.00 95.62 176 ASP A CA 1
ATOM 1344 C C . ASP A 1 176 ? -23.612 -2.461 -6.740 1.00 95.62 176 ASP A C 1
ATOM 1346 O O . ASP A 1 176 ? -24.470 -1.985 -5.996 1.00 95.62 176 ASP A O 1
ATOM 1350 N N . ALA A 1 177 ? -22.692 -3.330 -6.308 1.00 95.00 177 ALA A N 1
ATOM 1351 C CA . ALA A 1 177 ? -22.617 -3.810 -4.933 1.00 95.00 177 ALA A CA 1
ATOM 1352 C C . ALA A 1 177 ? -22.252 -2.687 -3.949 1.00 95.00 177 ALA A C 1
ATOM 1354 O O . ALA A 1 177 ? -22.881 -2.558 -2.896 1.00 95.00 177 ALA A O 1
ATOM 1355 N N . ASP A 1 178 ? -21.272 -1.852 -4.293 1.00 96.94 178 ASP A N 1
ATOM 1356 C CA . ASP A 1 178 ? -20.850 -0.748 -3.434 1.00 96.94 178 ASP A CA 1
ATOM 1357 C C . ASP A 1 178 ? -21.892 0.374 -3.387 1.00 96.94 178 ASP A C 1
ATOM 1359 O O . ASP A 1 178 ? -22.148 0.913 -2.308 1.00 96.94 178 ASP A O 1
ATOM 1363 N N . ARG A 1 179 ? -22.564 0.675 -4.510 1.00 96.25 179 ARG A N 1
ATOM 1364 C CA . ARG A 1 179 ? -23.690 1.629 -4.525 1.00 96.25 179 ARG A CA 1
ATOM 1365 C C . ARG A 1 179 ? -24.836 1.160 -3.638 1.00 96.25 179 ARG A C 1
ATOM 1367 O O . ARG A 1 179 ? -25.316 1.938 -2.822 1.00 96.25 179 ARG A O 1
ATOM 1374 N N . ALA A 1 180 ? -25.221 -0.114 -3.724 1.00 96.31 180 ALA A N 1
ATOM 1375 C CA . ALA A 1 180 ? -26.273 -0.665 -2.870 1.00 96.31 180 ALA A CA 1
ATOM 1376 C C . ALA A 1 180 ? -25.910 -0.585 -1.375 1.00 96.31 180 ALA A C 1
ATOM 1378 O O . ALA A 1 180 ? -26.763 -0.276 -0.542 1.00 96.31 180 ALA A O 1
ATOM 1379 N N . ARG A 1 181 ? -24.637 -0.821 -1.023 1.00 96.94 181 ARG A N 1
ATOM 1380 C CA . ARG A 1 181 ? -24.145 -0.653 0.356 1.00 96.94 181 ARG A CA 1
ATOM 1381 C C . ARG A 1 181 ? -24.223 0.802 0.812 1.00 96.94 181 ARG A C 1
ATOM 1383 O O . ARG A 1 181 ? -24.703 1.048 1.915 1.00 96.94 181 ARG A O 1
ATOM 1390 N N . TRP A 1 182 ? -23.801 1.745 -0.029 1.00 97.19 182 TRP A N 1
ATOM 1391 C CA . TRP A 1 182 ? -23.892 3.177 0.261 1.00 97.19 182 TRP A CA 1
ATOM 1392 C C . TRP A 1 182 ? -25.342 3.654 0.424 1.00 97.19 182 TRP A C 1
ATOM 1394 O O . TRP A 1 182 ? -25.669 4.372 1.369 1.00 97.19 182 TRP A O 1
ATOM 1404 N N . GLU A 1 183 ? -26.244 3.233 -0.462 1.00 97.00 183 GLU A N 1
ATOM 1405 C CA . GLU A 1 183 ? -27.665 3.586 -0.396 1.00 97.00 183 GLU A CA 1
ATOM 1406 C C . GLU A 1 183 ? -28.317 3.093 0.904 1.00 97.00 183 GLU A C 1
ATOM 1408 O O . GLU A 1 183 ? -29.154 3.798 1.469 1.0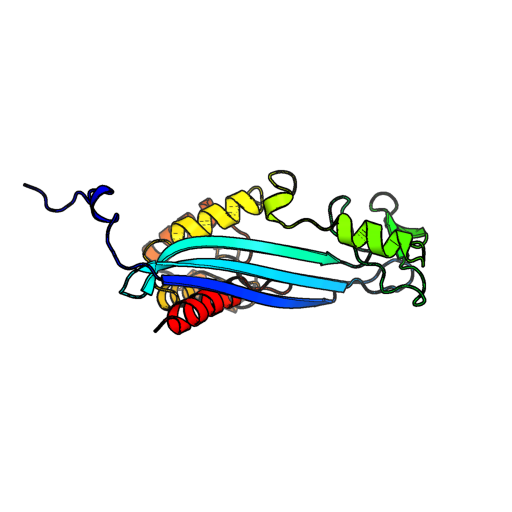0 97.00 183 GLU A O 1
ATOM 1413 N N . ALA A 1 184 ? -27.881 1.936 1.414 1.00 97.38 184 ALA A N 1
ATOM 1414 C CA . ALA A 1 184 ? -28.345 1.349 2.668 1.00 97.38 184 ALA A CA 1
ATOM 1415 C C . ALA A 1 184 ? -27.731 1.973 3.939 1.00 97.38 184 ALA A C 1
ATOM 1417 O O . ALA A 1 184 ? -28.148 1.619 5.045 1.00 97.38 184 ALA A O 1
ATOM 1418 N N . PHE A 1 185 ? -26.745 2.868 3.821 1.00 98.31 185 PHE A N 1
ATOM 1419 C CA . PHE A 1 185 ? -26.172 3.563 4.974 1.00 98.31 185 PHE A CA 1
ATOM 1420 C C . PHE A 1 185 ? -27.191 4.483 5.646 1.00 98.31 185 PHE A C 1
ATOM 1422 O O . PHE A 1 185 ? -27.920 5.220 4.979 1.00 98.31 185 PHE A O 1
ATOM 1429 N N . SER A 1 186 ? -27.179 4.469 6.981 1.00 98.19 186 SER A N 1
ATOM 1430 C CA . SER A 1 186 ? -27.847 5.487 7.791 1.00 98.19 186 SER A CA 1
ATOM 1431 C C . SER A 1 186 ? -27.157 6.849 7.647 1.00 98.19 186 SER A C 1
ATOM 1433 O O . SER A 1 186 ? -26.035 6.935 7.144 1.00 98.19 186 SER A O 1
ATOM 1435 N N . ASP A 1 187 ? -27.796 7.917 8.125 1.00 97.88 187 ASP A N 1
ATOM 1436 C CA . ASP A 1 187 ? -27.175 9.248 8.143 1.00 97.88 187 ASP A CA 1
ATOM 1437 C C . ASP A 1 187 ? -25.869 9.255 8.961 1.00 97.88 187 ASP A C 1
ATOM 1439 O O . ASP A 1 187 ? -24.881 9.859 8.540 1.00 97.88 187 ASP A O 1
ATOM 1443 N N . ASP A 1 188 ? -25.823 8.501 10.065 1.00 97.94 188 ASP A N 1
ATOM 1444 C CA . ASP A 1 188 ? -24.621 8.341 10.890 1.00 97.94 188 ASP A CA 1
ATOM 1445 C C . ASP A 1 188 ? -23.510 7.584 10.145 1.00 97.94 188 ASP A C 1
ATOM 1447 O O . ASP A 1 188 ? -22.346 7.988 10.188 1.00 97.94 188 ASP A O 1
ATOM 1451 N N . ASP A 1 189 ? -23.849 6.509 9.421 1.00 98.12 189 ASP A N 1
ATOM 1452 C CA . ASP A 1 189 ? -22.878 5.782 8.593 1.00 98.12 189 ASP A CA 1
ATOM 1453 C C . ASP A 1 189 ? -22.316 6.687 7.484 1.00 98.12 189 ASP A C 1
ATOM 1455 O O . ASP A 1 189 ? -21.117 6.661 7.209 1.00 98.12 189 ASP A O 1
ATOM 1459 N N . ARG A 1 190 ? -23.159 7.520 6.858 1.00 97.88 190 ARG A N 1
ATOM 1460 C CA . ARG A 1 190 ? -22.721 8.472 5.825 1.00 97.88 190 ARG A CA 1
ATOM 1461 C C . ARG A 1 190 ? -21.811 9.549 6.404 1.00 97.88 190 ARG A C 1
ATOM 1463 O O . ARG A 1 190 ? -20.801 9.870 5.783 1.00 97.88 190 ARG A O 1
ATOM 1470 N N . ALA A 1 191 ? -22.118 10.065 7.595 1.00 97.38 191 ALA A N 1
ATOM 1471 C CA . ALA A 1 191 ? -21.252 11.013 8.293 1.00 97.38 191 ALA A CA 1
ATOM 1472 C C . ALA A 1 191 ? -19.885 10.389 8.625 1.00 97.38 191 ALA A C 1
ATOM 1474 O O . ALA A 1 191 ? -18.850 11.014 8.403 1.00 97.38 191 ALA A O 1
ATOM 1475 N N . ARG A 1 192 ? -19.869 9.129 9.080 1.00 96.81 192 ARG A N 1
ATOM 1476 C CA . ARG A 1 192 ? -18.636 8.369 9.345 1.00 96.81 192 ARG A CA 1
ATOM 1477 C C . ARG A 1 192 ? -17.833 8.135 8.070 1.00 96.81 192 ARG A C 1
ATOM 1479 O O . ARG A 1 192 ? -16.627 8.336 8.071 1.00 96.81 192 ARG A O 1
ATOM 1486 N N . ALA A 1 193 ? -18.484 7.759 6.974 1.00 97.31 193 ALA A N 1
ATOM 1487 C CA . ALA A 1 193 ? -17.811 7.586 5.692 1.00 97.31 193 ALA A CA 1
ATOM 1488 C C . ALA A 1 193 ? -17.224 8.905 5.159 1.00 97.31 193 ALA A C 1
ATOM 1490 O O . ALA A 1 193 ? -16.107 8.912 4.645 1.00 97.31 193 ALA A O 1
ATOM 1491 N N . ALA A 1 194 ? -17.933 10.025 5.330 1.00 96.31 194 ALA A N 1
ATOM 1492 C CA . ALA A 1 194 ? -17.429 11.347 4.969 1.00 96.31 194 ALA A CA 1
ATOM 1493 C C . ALA A 1 194 ? -16.191 11.742 5.792 1.00 96.31 194 ALA A C 1
ATOM 1495 O O . ALA A 1 194 ? -15.230 12.259 5.225 1.00 96.31 194 ALA A O 1
ATOM 1496 N N . ASP A 1 195 ? -16.181 11.450 7.097 1.00 96.06 195 ASP A N 1
ATOM 1497 C CA . ASP A 1 195 ? -15.018 11.669 7.967 1.00 96.06 195 ASP A CA 1
ATOM 1498 C C . ASP A 1 195 ? -13.799 10.857 7.495 1.00 96.06 195 ASP A C 1
ATOM 1500 O O . ASP A 1 195 ? -12.719 11.417 7.299 1.00 96.06 195 ASP A O 1
ATOM 1504 N N . ILE A 1 196 ? -13.994 9.572 7.172 1.00 96.69 196 ILE A N 1
ATOM 1505 C CA . ILE A 1 196 ? -12.950 8.700 6.604 1.00 96.69 196 ILE A CA 1
ATOM 1506 C C . ILE A 1 196 ? -12.369 9.308 5.319 1.00 96.69 196 ILE A C 1
ATOM 1508 O O . ILE A 1 196 ? -11.154 9.469 5.198 1.00 96.69 196 ILE A O 1
ATOM 1512 N N . VAL A 1 197 ? -13.239 9.674 4.372 1.00 96.00 197 VAL A N 1
ATOM 1513 C CA . VAL A 1 197 ? -12.858 10.233 3.062 1.00 96.00 197 VAL A CA 1
ATOM 1514 C C . VAL A 1 197 ? -12.155 11.583 3.197 1.00 96.00 197 VAL A C 1
ATOM 1516 O O . VAL A 1 197 ? -11.295 11.902 2.377 1.00 96.00 197 VAL A O 1
ATOM 1519 N N . SER A 1 198 ? -12.490 12.367 4.226 1.00 94.44 198 SER A N 1
ATOM 1520 C CA . SER A 1 198 ? -11.844 13.656 4.482 1.00 94.44 198 SER A CA 1
ATOM 1521 C C . SER A 1 198 ? -10.369 13.514 4.870 1.00 94.44 198 SER A C 1
ATOM 1523 O O . SER A 1 198 ? -9.574 14.402 4.566 1.00 94.44 198 SER A O 1
ATOM 1525 N N . GLY A 1 199 ? -10.003 12.392 5.501 1.00 93.00 199 GLY A N 1
ATOM 1526 C CA . GLY A 1 199 ? -8.625 12.082 5.874 1.00 93.00 199 GLY A CA 1
ATOM 1527 C C . GLY A 1 199 ? -7.853 11.328 4.791 1.00 93.00 199 GLY A C 1
ATOM 1528 O O . GLY A 1 199 ? -6.681 11.618 4.561 1.00 93.00 199 GLY A O 1
ATOM 1529 N N . ALA A 1 200 ? -8.483 10.351 4.131 1.00 95.88 200 ALA A N 1
ATOM 1530 C CA . ALA A 1 200 ? -7.807 9.504 3.152 1.00 95.88 200 ALA A CA 1
ATOM 1531 C C . ALA A 1 200 ? -8.768 8.797 2.186 1.00 95.88 200 ALA A C 1
ATOM 1533 O O . ALA A 1 200 ? -9.860 8.362 2.552 1.00 95.88 200 ALA A O 1
ATOM 1534 N N . THR A 1 201 ? -8.312 8.606 0.946 1.00 95.44 201 THR A N 1
ATOM 1535 C CA . THR A 1 201 ? -9.055 7.925 -0.132 1.00 95.44 201 THR A CA 1
ATOM 1536 C C . THR A 1 201 ? -8.309 6.735 -0.731 1.00 95.44 201 THR A C 1
ATOM 1538 O O . THR A 1 201 ? -8.829 6.058 -1.628 1.00 95.44 201 THR A O 1
ATOM 1541 N N . MET A 1 202 ? -7.079 6.483 -0.280 1.00 95.81 202 MET A N 1
ATOM 1542 C CA . MET A 1 202 ? -6.272 5.353 -0.725 1.00 95.81 202 MET A CA 1
ATOM 1543 C C . MET A 1 202 ? -6.908 4.008 -0.358 1.00 95.81 202 MET A C 1
ATOM 1545 O O . MET A 1 202 ? -7.716 3.906 0.562 1.00 95.81 202 MET A O 1
ATOM 1549 N N . SER A 1 203 ? -6.539 2.964 -1.098 1.00 96.25 203 SER A N 1
ATOM 1550 C CA . SER A 1 203 ? -6.988 1.613 -0.779 1.00 96.25 203 SER A CA 1
ATOM 1551 C C . SER A 1 203 ? -6.264 1.075 0.454 1.00 96.25 203 SER A C 1
ATOM 1553 O O . SER A 1 203 ? -5.053 1.251 0.581 1.00 96.25 203 SER A O 1
ATOM 1555 N N . LEU A 1 204 ? -6.992 0.390 1.337 1.00 97.56 204 LEU A N 1
ATOM 1556 C CA . LEU A 1 204 ? -6.404 -0.413 2.417 1.00 97.56 204 LEU A CA 1
ATOM 1557 C C . LEU A 1 204 ? -6.118 -1.862 1.992 1.00 97.56 204 LEU A C 1
ATOM 1559 O O . LEU A 1 204 ? -5.434 -2.592 2.713 1.00 97.56 204 LEU A O 1
ATOM 1563 N N . ARG A 1 205 ? -6.660 -2.302 0.851 1.00 96.69 205 ARG A N 1
ATOM 1564 C CA . ARG A 1 205 ? -6.473 -3.661 0.336 1.00 96.69 205 ARG A CA 1
ATOM 1565 C C . ARG A 1 205 ? -6.862 -3.748 -1.137 1.00 96.69 205 ARG A C 1
ATOM 1567 O O . ARG A 1 205 ? -8.046 -3.797 -1.465 1.00 96.69 205 ARG A O 1
ATOM 1574 N N . ASP A 1 206 ? -5.863 -3.815 -2.005 1.00 94.50 206 ASP A N 1
ATOM 1575 C CA . ASP A 1 206 ? -6.016 -4.072 -3.437 1.00 94.50 206 ASP A CA 1
ATOM 1576 C C . ASP A 1 206 ? -4.742 -4.716 -4.023 1.00 94.50 206 ASP A C 1
ATOM 1578 O O . ASP A 1 206 ? -3.851 -5.168 -3.303 1.00 94.50 206 ASP A O 1
ATOM 1582 N N . ALA A 1 207 ? -4.640 -4.774 -5.353 1.00 92.69 207 ALA A N 1
ATOM 1583 C CA . ALA A 1 207 ? -3.456 -5.303 -6.032 1.00 92.69 207 ALA A CA 1
ATOM 1584 C C . ALA A 1 207 ? -2.180 -4.465 -5.810 1.00 92.69 207 ALA A C 1
ATOM 1586 O O . ALA A 1 207 ? -1.083 -4.936 -6.111 1.00 92.69 207 ALA A O 1
ATOM 1587 N N . HIS A 1 208 ? -2.304 -3.231 -5.321 1.00 93.12 208 HIS A N 1
ATOM 158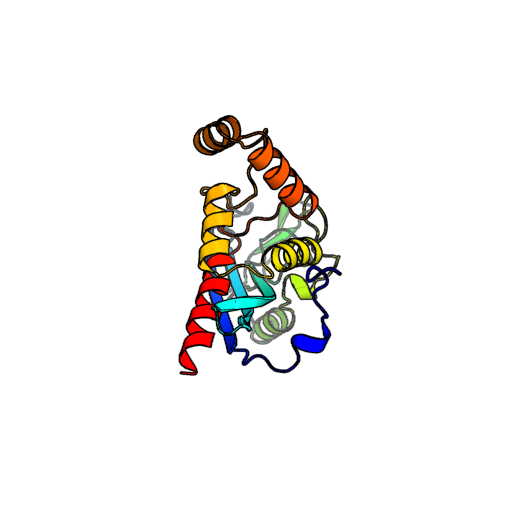8 C CA . HIS A 1 208 ? -1.171 -2.398 -4.946 1.00 93.12 208 HIS A CA 1
ATOM 1589 C C . HIS A 1 208 ? -0.745 -2.647 -3.501 1.00 93.12 208 HIS A C 1
ATOM 1591 O O . HIS A 1 208 ? 0.272 -2.100 -3.117 1.00 93.12 208 HIS A O 1
ATOM 1597 N N . GLY A 1 209 ? -1.441 -3.444 -2.689 1.00 96.44 209 GLY A N 1
ATOM 1598 C CA . GLY A 1 209 ? -0.990 -3.774 -1.336 1.00 96.44 209 GLY A CA 1
ATOM 1599 C C . GLY A 1 209 ? -2.106 -4.285 -0.431 1.00 96.44 209 GLY A C 1
ATOM 1600 O O . GLY A 1 209 ? -3.266 -3.910 -0.575 1.00 96.44 209 GLY A O 1
ATOM 1601 N N . ASP A 1 210 ? -1.739 -5.122 0.541 1.00 98.06 210 ASP A N 1
ATOM 1602 C CA . ASP A 1 210 ? -2.664 -5.665 1.540 1.00 98.06 210 ASP A CA 1
ATOM 1603 C C . ASP A 1 210 ? -2.280 -5.189 2.948 1.00 98.06 210 ASP A C 1
ATOM 1605 O O . ASP A 1 210 ? -1.556 -5.861 3.689 1.00 98.06 210 ASP A O 1
ATOM 1609 N N . ILE A 1 211 ? -2.741 -3.983 3.295 1.00 98.56 211 ILE A N 1
ATOM 1610 C CA . ILE A 1 211 ? -2.426 -3.339 4.575 1.00 98.56 211 ILE A CA 1
ATOM 1611 C C . ILE A 1 211 ? -3.105 -4.062 5.734 1.00 98.56 211 ILE A C 1
ATOM 1613 O O . ILE A 1 211 ? -2.491 -4.243 6.786 1.00 98.56 211 ILE A O 1
ATOM 1617 N N . LEU A 1 212 ? -4.337 -4.540 5.544 1.00 98.31 212 LEU A N 1
ATOM 1618 C CA . LEU A 1 212 ? -5.056 -5.228 6.615 1.00 98.31 212 LEU A CA 1
ATOM 1619 C C . LEU A 1 212 ? -4.403 -6.551 7.002 1.00 98.31 212 LEU A C 1
ATOM 1621 O O . LEU A 1 212 ? -4.262 -6.821 8.193 1.00 98.31 212 LEU A O 1
ATOM 1625 N N . THR A 1 213 ? -3.937 -7.341 6.031 1.00 98.62 213 THR A N 1
ATOM 1626 C CA . THR A 1 213 ? -3.204 -8.573 6.345 1.00 98.62 213 THR A CA 1
ATOM 1627 C C . THR A 1 213 ? -1.905 -8.276 7.097 1.00 98.62 213 THR A C 1
ATOM 1629 O O . THR A 1 213 ? -1.550 -9.022 8.009 1.00 98.62 213 THR A O 1
ATOM 1632 N N . ALA A 1 214 ? -1.198 -7.186 6.774 1.00 98.75 214 ALA A N 1
ATOM 1633 C CA . ALA A 1 214 ? -0.007 -6.791 7.527 1.00 98.75 214 ALA A CA 1
ATOM 1634 C C . ALA A 1 214 ? -0.354 -6.407 8.977 1.00 98.75 214 ALA A C 1
ATOM 1636 O O . ALA A 1 214 ? 0.294 -6.895 9.899 1.00 98.75 214 ALA A O 1
ATOM 1637 N N . ILE A 1 215 ? -1.410 -5.616 9.200 1.00 98.69 215 ILE A N 1
ATOM 1638 C CA . ILE A 1 215 ? -1.877 -5.251 10.551 1.00 98.69 215 ILE A CA 1
ATOM 1639 C C . ILE A 1 215 ? -2.291 -6.498 11.350 1.00 98.69 215 ILE A C 1
ATOM 1641 O O . ILE A 1 215 ? -1.893 -6.652 12.505 1.00 98.69 215 ILE A O 1
ATOM 1645 N N . ARG A 1 216 ? -3.035 -7.422 10.730 1.00 98.50 216 ARG A N 1
ATOM 1646 C CA . ARG A 1 216 ? -3.432 -8.699 11.338 1.00 98.50 216 ARG A CA 1
ATOM 1647 C C . ARG A 1 216 ? -2.229 -9.519 11.784 1.00 98.50 216 ARG A C 1
ATOM 1649 O O . ARG A 1 216 ? -2.190 -9.967 12.925 1.00 98.50 216 ARG A O 1
ATOM 1656 N N . ARG A 1 217 ? -1.218 -9.642 10.924 1.00 98.62 217 ARG A N 1
ATOM 1657 C CA . ARG A 1 217 ? 0.024 -10.361 11.240 1.00 98.62 217 ARG A CA 1
ATOM 1658 C C . ARG A 1 217 ? 0.833 -9.688 12.344 1.00 98.62 217 ARG A C 1
ATOM 1660 O O . ARG A 1 217 ? 1.441 -10.396 13.134 1.00 98.62 217 ARG A O 1
ATOM 1667 N N . ALA A 1 218 ? 0.824 -8.356 12.425 1.00 98.44 218 ALA A N 1
ATOM 1668 C CA . ALA A 1 218 ? 1.471 -7.638 13.522 1.00 98.44 218 ALA A CA 1
ATOM 1669 C C . ALA A 1 218 ? 0.821 -7.981 14.868 1.00 98.44 218 ALA A C 1
ATOM 1671 O O . ALA A 1 218 ? 1.521 -8.212 15.849 1.00 98.44 218 ALA A O 1
ATOM 1672 N N . TRP A 1 219 ? -0.509 -8.088 14.908 1.00 97.81 219 TRP A N 1
ATOM 1673 C CA . TRP A 1 219 ? -1.213 -8.540 16.106 1.00 97.81 219 TRP A CA 1
ATOM 1674 C C . TRP A 1 219 ? -0.927 -10.006 16.446 1.00 97.81 219 TRP A C 1
ATOM 1676 O O . TRP A 1 219 ? -0.570 -10.306 17.581 1.00 97.81 219 TRP A O 1
ATOM 1686 N N . GLU A 1 220 ? -1.001 -10.910 15.466 1.00 97.56 220 GLU A N 1
ATOM 1687 C CA . GLU A 1 220 ? -0.661 -12.328 15.662 1.00 97.56 220 GLU A CA 1
ATOM 1688 C C . GLU A 1 220 ? 0.772 -12.516 16.175 1.00 97.56 220 GLU A C 1
ATOM 1690 O O . GLU A 1 220 ? 1.044 -13.419 16.962 1.00 97.56 220 GLU A O 1
ATOM 1695 N N . ASP A 1 221 ? 1.704 -11.674 15.728 1.00 97.81 221 ASP A N 1
ATOM 1696 C CA . ASP A 1 221 ? 3.084 -11.679 16.196 1.00 97.81 221 ASP A CA 1
ATOM 1697 C C . ASP A 1 221 ? 3.209 -11.191 17.643 1.00 97.81 221 ASP A C 1
ATOM 1699 O O . ASP A 1 221 ? 3.834 -11.867 18.460 1.00 97.81 221 ASP A O 1
ATOM 1703 N N . ALA A 1 222 ? 2.521 -10.099 17.991 1.00 96.12 222 ALA A N 1
ATOM 1704 C CA . ALA A 1 222 ? 2.480 -9.554 19.348 1.00 96.12 222 ALA A CA 1
ATOM 1705 C C . ALA A 1 222 ? 1.923 -10.551 20.384 1.00 96.12 222 ALA A C 1
ATOM 1707 O O . ALA A 1 222 ? 2.252 -10.478 21.568 1.00 96.12 222 ALA A O 1
ATOM 1708 N N . GLN A 1 223 ? 1.093 -11.503 19.946 1.00 93.56 223 GLN A N 1
ATOM 1709 C CA . GLN A 1 223 ? 0.546 -12.570 20.788 1.00 93.56 223 GLN A CA 1
ATOM 1710 C C . GLN A 1 223 ? 1.535 -13.717 21.061 1.00 93.56 223 GLN A C 1
ATOM 1712 O O . GLN A 1 223 ? 1.347 -14.446 22.029 1.00 93.56 223 GLN A O 1
ATOM 1717 N N . LYS A 1 224 ? 2.596 -13.895 20.259 1.00 88.38 224 LYS A N 1
ATOM 1718 C CA . LYS A 1 224 ? 3.578 -14.988 20.449 1.00 88.38 224 LYS A CA 1
ATOM 1719 C C . LYS A 1 224 ? 4.521 -14.771 21.635 1.00 88.38 224 LYS A C 1
ATOM 1721 O O . LYS A 1 224 ? 5.273 -15.679 21.975 1.00 88.38 224 LYS A O 1
ATOM 1726 N N . GLY A 1 225 ? 4.532 -13.569 22.211 1.00 66.06 225 GLY A N 1
ATOM 1727 C CA . GLY A 1 225 ? 5.315 -13.231 23.402 1.00 66.06 225 GLY A CA 1
ATOM 1728 C C . GLY A 1 225 ? 4.746 -13.777 24.720 1.00 66.06 225 GLY A C 1
ATOM 1729 O O . GLY A 1 225 ? 5.329 -13.494 25.766 1.00 66.06 225 GLY A O 1
ATOM 1730 N N . GLU A 1 226 ? 3.634 -14.520 24.675 1.00 56.12 226 GLU A N 1
ATOM 1731 C CA . GLU A 1 226 ? 3.013 -15.238 25.805 1.00 56.12 226 GLU A CA 1
ATOM 1732 C C . GLU A 1 226 ? 3.393 -16.724 25.830 1.00 56.12 226 GLU A C 1
ATOM 1734 O O . GLU A 1 226 ? 3.638 -17.242 26.946 1.00 56.12 226 GLU A O 1
#

Sequence (226 aa):
MDEATGNPANRAGQAVREGIGMAATGRVGPGKDDEDGQVYSFNVVFAHGTFDEDGRIVSMAVDQLEVATPNYSGASMPQFSGFPGQGGYSLWDDNTGKVVGYTEDSEDNYMQEIAAWTSKRARGEDYQLTSGSWREQMDAYQNMMVGMTVDEVETWFGRYFSAENGRPLTENSSSDADRARWEAFSDDDRARAADIVSGATMSLRDAHGDILTAIRRAWEDAQKGE

Nearest PDB structures (foldseek):
  5iva-assembly1_B  TM=6.641E-01  e=8.285E-01  Pseudomonas aeruginosa
  2n8x-assembly1_A  TM=4.377E-01  e=6.092E-01  Pseudomonas aeruginosa PAO1
  8h1r-assembly1_B  TM=4.863E-01  e=3.503E-01  Pseudomonas aeruginosa PAO1
  5iyu-assembly1_A  TM=2.774E-01  e=5.926E+00  Pseudomonas aeruginosa PAO1
  6le0-assembly2_D  TM=1.660E-01  e=7.127E+00  Streptomyces koyangensis

Foldseek 3Di:
DDPPDPDPVVVPDFDKFKFKFKDKFKDFDDAAAPVRHTKIKMKIKMKIFIAGPVQATQFMDIWMWMEIDQQDDDPLHQYDQDAAPPFFGFHHDPVVSHGPDTDDRDPVSRVVSVVSTDIQVRCPQVCADPQGGPNQLVVLLRVVRGGPHLVRVVVVQVLAADPAFQWGQDCVDPDPVSNVSVVPDDPVSNVVSVSNVNRHGHGCDDNNDPVSNRVVNRSVRSVVVD

Mean predicted aligned error: 5.8 Å

Radius of gyration: 20.77 Å; Cα contacts (8 Å, |Δi|>4): 421; chains: 1; bounding box: 55×32×67 Å

Secondary structure (DSSP, 8-state):
--S----GGGGTTSPPEEEEEEEEEEEEEEEE-TTSPEEEEEEEEEEEEEE-TTSBEEEEEEEEEEEE-TTSS-TT--B---STTS---EEEETTTTEEEEE---SHHHHHHHHHH---TTTTGGGSEETTEEHHHHHHHHHHHHTT-BHHHHHHHHHHHB-TTT-PBP-TT--SHHHHHHHHT--HHHHHHHHHHHHH--S-SEETTEEHHHHHHHHHHHHGGG-